Protein AF-0000000070434317 (afdb_homodimer)

Organism: Crassostrea virginica (NCBI:txid6565)

Radius of gyration: 22.87 Å; Cα contacts (8 Å, |Δi|>4): 361; chains: 2; bounding box: 57×88×46 Å

Sequence (278 aa):
MSDDASSTSALKKEAAVLKDTSLAVLSRELGALDKHSGLMLGMYLNVPNTTIVNIANAASDDGYSDVTDRTRIDTTQKILLTWKDSWKDMRPKIKEREKVKELARAVTEMGKSEMASVITEKHADNAELTADAFAGLTSMSDDASSTSALKKEAAVLKDTSLAVLSRELGALDKHSGLMLGMYLNVPNTTIVNIANAASDDGYSDVTDRTRIDTTQKILLTWKDSWKDMRPKIKEREKVKELARAVTEMGKSEMASVITEKHADNAELTADAFAGLTS

Nearest PDB structures (foldseek):
  7hbi-assembly1_B  TM=2.920E-01  e=9.119E+00  Anadara inaequivalvis
  7hbi-assembly1_B  TM=2.920E-01  e=9.119E+00  Anadara inaequivalvis

pLDDT: mean 89.43, std 16.2, range [32.78, 98.69]

Solvent-accessible surface area (backbone atoms only — not comparable to full-atom values): 15578 Å² total; per-residue (Å²): 136,82,82,76,76,75,76,68,77,69,77,79,72,78,46,40,47,71,32,72,66,15,40,47,39,51,13,51,56,45,12,59,69,43,82,52,37,28,59,50,44,32,38,59,62,59,42,54,45,71,56,53,50,51,52,42,49,73,73,25,91,76,26,52,72,78,59,54,58,68,56,32,18,54,51,19,32,50,44,51,50,50,55,59,55,61,48,73,81,43,82,75,73,75,56,56,69,57,53,52,49,47,52,32,48,25,38,32,58,60,51,36,51,70,59,20,49,47,53,53,51,31,44,76,67,63,28,58,48,47,89,62,64,61,65,90,63,83,132,134,82,82,73,76,74,76,67,76,71,76,79,70,79,46,39,48,70,31,71,67,16,41,46,40,50,14,50,57,44,11,60,70,42,84,53,38,28,61,50,45,31,36,59,62,58,44,54,45,70,56,53,50,51,53,42,50,72,74,25,90,78,26,52,70,78,60,54,58,66,55,33,19,52,49,18,32,50,45,52,50,50,55,59,55,62,48,73,80,42,82,75,74,73,55,56,70,56,52,52,50,47,51,33,48,25,37,32,58,60,50,36,50,70,60,21,47,46,54,52,52,31,44,76,66,63,29,58,48,46,89,63,65,63,65,89,62,82,130

Foldseek 3Di:
DPPPPPPPVPPQDAQQCLDLQNLLLVLLVQLQPDLCRLLLLLVLLVPDPVVLVVLQCVLDVVGSRDDDSVSSSVSSSVSSVVSVVVQVPDPPHDHNVVVLVSSLVSCVVSVQNVVSVLSVVCRVVSHGDDNCSCPPPDD/DPPPPPPPVPPQDAQQCLDLQNLLLVLLVQLQPDLCRLLLLLVLLVPDPVVLVVLQCVLDVVGSRDDDSVSSSVSSSVSSVVSVVVQVPDPPHDHNVVVLVSSLVSCVVSVQNVVSVLSVVCRVVSHGDDNCSCPPPDD

Structure (mmCIF, N/CA/C/O backbone):
data_AF-0000000070434317-model_v1
#
loop_
_entity.id
_entity.type
_entity.pdbx_description
1 polymer 'Uncharacterized protein LOC111108693 isoform X2'
#
loop_
_atom_site.group_PDB
_atom_site.id
_atom_site.type_symbol
_atom_site.label_atom_id
_atom_site.label_alt_id
_atom_site.label_comp_id
_atom_site.label_asym_id
_atom_site.label_entity_id
_atom_site.label_seq_id
_atom_site.pdbx_PDB_ins_code
_atom_site.Cartn_x
_atom_site.Cartn_y
_atom_site.Cartn_z
_atom_site.occupancy
_atom_site.B_iso_or_equiv
_atom_site.auth_seq_id
_atom_site.auth_comp_id
_atom_site.auth_asym_id
_atom_site.auth_atom_id
_atom_site.pdbx_PDB_model_num
ATOM 1 N N . MET A 1 1 ? 32.031 50.281 15.781 1 33.09 1 MET A N 1
ATOM 2 C CA . MET A 1 1 ? 31.484 49.125 16.516 1 33.09 1 MET A CA 1
ATOM 3 C C . MET A 1 1 ? 30.391 48.438 15.711 1 33.09 1 MET A C 1
ATOM 5 O O . MET A 1 1 ? 29.312 49 15.523 1 33.09 1 MET A O 1
ATOM 9 N N . SER A 1 2 ? 30.688 47.75 14.539 1 39.09 2 SER A N 1
ATOM 10 C CA . SER A 1 2 ? 29.906 47.125 13.469 1 39.09 2 SER A CA 1
ATOM 11 C C . SER A 1 2 ? 29 46.031 14.016 1 39.09 2 SER A C 1
ATOM 13 O O . SER A 1 2 ? 29.469 45.125 14.695 1 39.09 2 SER A O 1
ATOM 15 N N . ASP A 1 3 ? 27.672 46.219 14.375 1 34.84 3 ASP A N 1
ATOM 16 C CA . ASP A 1 3 ? 26.656 45.344 14.891 1 34.84 3 ASP A CA 1
ATOM 17 C C . ASP A 1 3 ? 26.625 44.031 14.109 1 34.84 3 ASP A C 1
ATOM 19 O O . ASP A 1 3 ? 26.312 44 12.914 1 34.84 3 ASP A O 1
ATOM 23 N N . ASP A 1 4 ? 27.469 43.062 14.312 1 34.88 4 ASP A N 1
ATOM 24 C CA . ASP A 1 4 ? 27.453 41.688 13.812 1 34.88 4 ASP A CA 1
ATOM 25 C C . ASP A 1 4 ? 26.109 41.031 14.062 1 34.88 4 ASP A C 1
ATOM 27 O O . ASP A 1 4 ? 25.734 40.781 15.211 1 34.88 4 ASP A O 1
ATOM 31 N N . ALA A 1 5 ? 25 41.406 13.383 1 41.94 5 ALA A N 1
ATOM 32 C CA . ALA A 1 5 ? 23.703 40.75 13.398 1 41.94 5 ALA A CA 1
ATOM 33 C C . ALA A 1 5 ? 23.844 39.219 13.391 1 41.94 5 ALA A C 1
ATOM 35 O O . ALA A 1 5 ? 24.297 38.656 12.398 1 41.94 5 ALA A O 1
ATOM 36 N N . SER A 1 6 ? 24.172 38.5 14.477 1 38.94 6 SER A N 1
ATOM 37 C CA . SER A 1 6 ? 24.172 37.062 14.688 1 38.94 6 SER A CA 1
ATOM 38 C C . SER A 1 6 ? 22.953 36.406 14.047 1 38.94 6 SER A C 1
ATOM 40 O O . SER A 1 6 ? 21.812 36.781 14.359 1 38.94 6 SER A O 1
ATOM 42 N N . SER A 1 7 ? 22.938 36.062 12.766 1 39.25 7 SER A N 1
ATOM 43 C CA . SER A 1 7 ? 22.016 35.188 12.055 1 39.25 7 SER A CA 1
ATOM 44 C C . SER A 1 7 ? 21.609 34 12.93 1 39.25 7 SER A C 1
ATOM 46 O O . SER A 1 7 ? 22.375 33.031 13.07 1 39.25 7 SER A O 1
ATOM 48 N N . THR A 1 8 ? 21.25 34.125 14.195 1 39.44 8 THR A N 1
ATOM 49 C CA . THR A 1 8 ? 20.656 33 14.914 1 39.44 8 THR A CA 1
ATOM 50 C C . THR A 1 8 ? 19.797 32.156 13.969 1 39.44 8 THR A C 1
ATOM 52 O O . THR A 1 8 ? 18.906 32.656 13.297 1 39.44 8 THR A O 1
ATOM 55 N N . SER A 1 9 ? 20.344 31.25 13.164 1 41.53 9 SER A N 1
ATOM 56 C CA . SER A 1 9 ? 19.641 30.219 12.43 1 41.53 9 SER A CA 1
ATOM 57 C C . SER A 1 9 ? 18.312 29.875 13.086 1 41.53 9 SER A C 1
ATOM 59 O O . SER A 1 9 ? 18.281 29.344 14.203 1 41.53 9 SER A O 1
ATOM 61 N N . ALA A 1 10 ? 17.312 30.609 13.289 1 42.44 10 ALA A N 1
ATOM 62 C CA . ALA A 1 10 ? 15.961 30.453 13.812 1 42.44 10 ALA A CA 1
ATOM 63 C C . ALA A 1 10 ? 15.461 29.031 13.617 1 42.44 10 ALA A C 1
ATOM 65 O O . ALA A 1 10 ? 15.414 28.531 12.492 1 42.44 10 ALA A O 1
ATOM 66 N N . LEU A 1 11 ? 15.844 27.984 14.367 1 48.44 11 LEU A N 1
ATOM 67 C CA . LEU A 1 11 ? 15.305 26.625 14.422 1 48.44 11 LEU A CA 1
ATOM 68 C C . LEU A 1 11 ? 13.867 26.594 13.898 1 48.44 11 LEU A C 1
ATOM 70 O O . LEU A 1 11 ? 13 27.312 14.406 1 48.44 11 LEU A O 1
ATOM 74 N N . LYS A 1 12 ? 13.719 26.578 12.602 1 59.44 12 LYS A N 1
ATOM 75 C CA . LYS A 1 12 ? 12.43 26.578 11.922 1 59.44 12 LYS A CA 1
ATOM 76 C C . LYS A 1 12 ? 11.438 25.656 12.641 1 59.44 12 LYS A C 1
ATOM 78 O O . LYS A 1 12 ? 11.727 24.5 12.891 1 59.44 12 LYS A O 1
ATOM 83 N N . LYS A 1 13 ? 10.43 26.188 13.445 1 84.69 13 LYS A N 1
ATOM 84 C CA . LYS A 1 13 ? 9.305 25.656 14.219 1 84.69 13 LYS A CA 1
ATOM 85 C C . LYS A 1 13 ? 8.5 24.656 13.406 1 84.69 13 LYS A C 1
ATOM 87 O O . LYS A 1 13 ? 8.336 24.812 12.195 1 84.69 13 LYS A O 1
ATOM 92 N N . GLU A 1 14 ? 8.328 23.453 13.984 1 93.69 14 GLU A N 1
ATOM 93 C CA . GLU A 1 14 ? 7.477 22.438 13.383 1 93.69 14 GLU A CA 1
ATOM 94 C C . GLU A 1 14 ? 6.121 23 12.977 1 93.69 14 GLU A C 1
ATOM 96 O O . GLU A 1 14 ? 5.523 23.781 13.727 1 93.69 14 GLU A O 1
ATOM 101 N N . ALA A 1 15 ? 5.68 22.719 11.805 1 96.81 15 ALA A N 1
ATOM 102 C CA . ALA A 1 15 ? 4.348 23.141 11.383 1 96.81 15 ALA A CA 1
ATOM 103 C C . ALA A 1 15 ? 3.273 22.578 12.312 1 96.81 15 ALA A C 1
ATOM 105 O O . ALA A 1 15 ? 3.324 21.406 12.695 1 96.81 15 ALA A O 1
ATOM 106 N 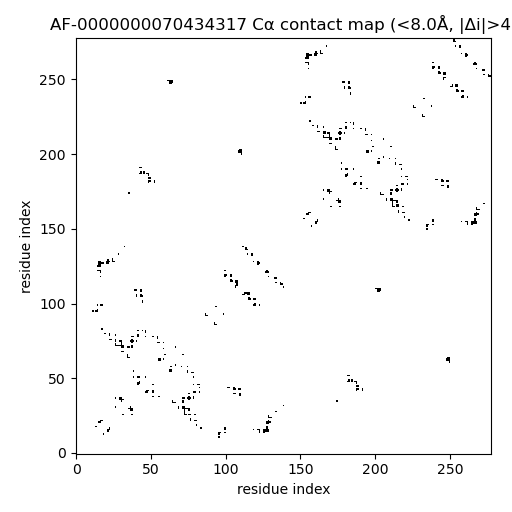N . ALA A 1 16 ? 2.314 23.359 12.609 1 98 16 ALA A N 1
ATOM 107 C CA . ALA A 1 16 ? 1.261 22.984 13.547 1 98 16 ALA A CA 1
ATOM 108 C C . ALA A 1 16 ? 0.52 21.734 13.062 1 98 16 ALA A C 1
ATOM 110 O O . ALA A 1 16 ? 0.198 20.844 13.859 1 98 16 ALA A O 1
ATOM 111 N N . VAL A 1 17 ? 0.318 21.625 11.797 1 98.56 17 VAL A N 1
ATOM 112 C CA . VAL A 1 17 ? -0.442 20.531 11.219 1 98.56 17 VAL A CA 1
ATOM 113 C C . VAL A 1 17 ? 0.395 19.25 11.25 1 98.56 17 VAL A C 1
ATOM 115 O O . VAL A 1 17 ? -0.126 18.156 11.031 1 98.56 17 VAL A O 1
ATOM 118 N N . LEU A 1 18 ? 1.696 19.359 11.562 1 98.38 18 LEU A N 1
ATOM 119 C CA . LEU A 1 18 ? 2.57 18.203 11.594 1 98.38 18 LEU A CA 1
ATOM 120 C C . LEU A 1 18 ? 2.873 17.781 13.031 1 98.38 18 LEU A C 1
ATOM 122 O O . LEU A 1 18 ? 3.578 16.797 13.258 1 98.38 18 LEU A O 1
ATOM 126 N N . LYS A 1 19 ? 2.324 18.484 13.969 1 97.94 19 LYS A N 1
ATOM 127 C CA . LYS A 1 19 ? 2.494 18.094 15.367 1 97.94 19 LYS A CA 1
ATOM 128 C C . LYS A 1 19 ? 1.799 16.75 15.648 1 97.94 19 LYS A C 1
ATOM 130 O O . LYS A 1 19 ? 0.844 16.391 14.953 1 97.94 19 LYS A O 1
ATOM 135 N N . ASP A 1 20 ? 2.248 16.125 16.703 1 97.75 20 ASP A N 1
ATOM 136 C CA . ASP A 1 20 ? 1.747 14.797 17.031 1 97.75 20 ASP A CA 1
ATOM 137 C C . ASP A 1 20 ? 0.234 14.812 17.234 1 97.75 20 ASP A C 1
ATOM 139 O O . ASP A 1 20 ? -0.461 13.875 16.844 1 97.75 20 ASP A O 1
ATOM 143 N N . THR A 1 21 ? -0.304 15.852 17.797 1 98.12 21 THR A N 1
ATOM 144 C CA . THR A 1 21 ? -1.736 15.953 18.047 1 98.12 21 THR A CA 1
ATOM 145 C C . THR A 1 21 ? -2.514 16.062 16.734 1 98.12 21 THR A C 1
ATOM 147 O O . THR A 1 21 ? -3.576 15.453 16.594 1 98.12 21 THR A O 1
ATOM 150 N N . SER A 1 22 ? -1.997 16.828 15.805 1 98.69 22 SER A N 1
ATOM 151 C CA . SER A 1 22 ? -2.627 16.938 14.5 1 98.69 22 SER A CA 1
ATOM 152 C C . SER A 1 22 ? -2.574 15.617 13.742 1 98.69 22 SER A C 1
ATOM 154 O O . SER A 1 22 ? -3.564 15.195 13.141 1 98.69 22 SER A O 1
ATOM 156 N N . LEU A 1 23 ? -1.454 14.961 13.852 1 98.62 23 LEU A N 1
ATOM 157 C CA . LEU A 1 23 ? -1.297 13.688 13.156 1 98.62 23 LEU A CA 1
ATOM 158 C C . LEU A 1 23 ? -2.201 12.625 13.766 1 98.62 23 LEU A C 1
ATOM 160 O O . LEU A 1 23 ? -2.676 11.727 13.062 1 98.62 23 LEU A O 1
ATOM 164 N N . ALA A 1 24 ? -2.488 12.742 15.062 1 98.38 24 ALA A N 1
ATOM 165 C CA . ALA A 1 24 ? -3.439 11.836 15.703 1 98.38 24 ALA A CA 1
ATOM 166 C C . ALA A 1 24 ? -4.844 12.031 15.141 1 98.38 24 ALA A C 1
ATOM 168 O O . ALA A 1 24 ? -5.566 11.062 14.898 1 98.38 24 ALA A O 1
ATOM 169 N N . VAL A 1 25 ? -5.223 13.242 14.914 1 98.25 25 VAL A N 1
ATOM 170 C CA . VAL A 1 25 ? -6.531 13.547 14.344 1 98.25 25 VAL A CA 1
ATOM 171 C C . VAL A 1 25 ? -6.621 12.969 12.93 1 98.25 25 VAL A C 1
ATOM 173 O O . VAL A 1 25 ? -7.609 12.32 12.578 1 98.25 25 VAL A O 1
ATOM 176 N N . LEU A 1 26 ? -5.598 13.211 12.18 1 98.25 26 LEU A N 1
ATOM 177 C CA . LEU A 1 26 ? -5.551 12.703 10.812 1 98.25 26 LEU A CA 1
ATOM 178 C C . LEU A 1 26 ? -5.621 11.18 10.797 1 98.25 26 LEU A C 1
ATOM 180 O O . LEU A 1 26 ? -6.332 10.594 9.977 1 98.25 26 LEU A O 1
ATOM 184 N N . SER A 1 27 ? -4.895 10.539 11.703 1 98.12 27 SER A N 1
ATOM 185 C CA . SER A 1 27 ? -4.867 9.078 11.781 1 98.12 27 SER A CA 1
ATOM 186 C C . SER A 1 27 ? -6.246 8.516 12.102 1 98.12 27 SER A C 1
ATOM 188 O O . SER A 1 27 ? -6.629 7.461 11.594 1 98.12 27 SER A O 1
ATOM 190 N N . ARG A 1 28 ? -6.973 9.172 12.945 1 97.38 28 ARG A N 1
ATOM 191 C CA . ARG A 1 28 ? -8.32 8.734 13.289 1 97.38 28 ARG A CA 1
ATOM 192 C C . ARG A 1 28 ? -9.234 8.781 12.07 1 97.38 28 ARG A C 1
ATOM 194 O O . ARG A 1 28 ? -10.016 7.855 11.836 1 97.38 28 ARG A O 1
ATOM 201 N N . GLU A 1 29 ? -9.109 9.836 11.344 1 96.31 29 GLU A N 1
ATOM 202 C CA . GLU A 1 29 ? -9.969 10.008 10.172 1 96.31 29 GLU A CA 1
ATOM 203 C C . GLU A 1 29 ? -9.617 9.008 9.078 1 96.31 29 GLU A C 1
ATOM 205 O O . GLU A 1 29 ? -10.484 8.281 8.594 1 96.31 29 GLU A O 1
ATOM 210 N N . LEU A 1 30 ? -8.367 8.938 8.734 1 95.62 30 LEU A N 1
ATOM 211 C CA . LEU A 1 30 ? -7.926 8.109 7.621 1 95.62 30 LEU A CA 1
ATOM 212 C C . LEU A 1 30 ? -7.941 6.637 8 1 95.62 30 LEU A C 1
ATOM 214 O O . LEU A 1 30 ? -8.305 5.785 7.188 1 95.62 30 LEU A O 1
ATOM 218 N N . GLY A 1 31 ? -7.492 6.344 9.211 1 94.06 31 GLY A N 1
ATOM 219 C CA . GLY A 1 31 ? -7.43 4.961 9.656 1 94.06 31 GLY A CA 1
ATOM 220 C C . GLY A 1 31 ? -8.789 4.297 9.727 1 94.06 31 GLY A C 1
ATOM 221 O O . GLY A 1 31 ? -8.891 3.066 9.711 1 94.06 31 GLY A O 1
ATOM 222 N N . ALA A 1 32 ? -9.844 5.129 9.805 1 90.94 32 ALA A N 1
ATOM 223 C CA . ALA A 1 32 ? -11.195 4.602 9.953 1 90.94 32 ALA A CA 1
ATOM 224 C C . ALA A 1 32 ? -11.883 4.453 8.602 1 90.94 32 ALA A C 1
ATOM 226 O O . ALA A 1 32 ? -12.953 3.852 8.508 1 90.94 32 ALA A O 1
ATOM 227 N N . LEU A 1 33 ? -11.352 4.938 7.562 1 87.19 33 LEU A N 1
ATOM 228 C CA . LEU A 1 33 ? -12 4.961 6.258 1 87.19 33 LEU A CA 1
ATOM 229 C C . LEU A 1 33 ? -12.109 3.553 5.676 1 87.19 33 LEU A C 1
ATOM 231 O O . LEU A 1 33 ? -13.195 3.115 5.293 1 87.19 33 LEU A O 1
ATOM 235 N N . ASP A 1 34 ? -10.953 2.91 5.449 1 84.56 34 ASP A N 1
ATOM 236 C CA . ASP A 1 34 ? -10.898 1.572 4.863 1 84.56 34 ASP A CA 1
ATOM 237 C C . ASP A 1 34 ? -9.82 0.723 5.531 1 84.56 34 ASP A C 1
ATOM 239 O O . ASP A 1 34 ? -8.977 1.244 6.266 1 84.56 34 ASP A O 1
ATOM 243 N N . LYS A 1 35 ? -9.883 -0.477 5.312 1 86.81 35 LYS A N 1
ATOM 244 C CA . LYS A 1 35 ? -9.008 -1.452 5.957 1 86.81 35 LYS A CA 1
ATOM 245 C C . LYS A 1 35 ? -7.543 -1.144 5.68 1 86.81 35 LYS A C 1
ATOM 247 O O . LYS A 1 35 ? -6.676 -1.417 6.512 1 86.81 35 LYS A O 1
ATOM 252 N N . HIS A 1 36 ? -7.254 -0.536 4.562 1 90.06 36 HIS A N 1
ATOM 253 C CA . HIS A 1 36 ? -5.848 -0.406 4.199 1 90.06 36 HIS A CA 1
ATOM 254 C C . HIS A 1 36 ? -5.457 1.058 4.031 1 90.06 36 HIS A C 1
ATOM 256 O O . HIS A 1 36 ? -4.371 1.36 3.529 1 90.06 36 HIS A O 1
ATOM 262 N N . SER A 1 37 ? -6.27 1.909 4.516 1 92.25 37 SER A N 1
ATOM 263 C CA . SER A 1 37 ? -6.047 3.328 4.254 1 92.25 37 SER A CA 1
ATOM 264 C C . SER A 1 37 ? -4.715 3.793 4.84 1 92.25 37 SER A C 1
ATOM 266 O O . SER A 1 37 ? -3.977 4.543 4.195 1 92.25 37 SER A O 1
ATOM 268 N N . GLY A 1 38 ? -4.426 3.359 6.062 1 95.38 38 GLY A N 1
ATOM 269 C CA . GLY A 1 38 ? -3.172 3.746 6.688 1 95.38 38 GLY A CA 1
ATOM 270 C C . GLY A 1 38 ? -1.953 3.248 5.934 1 95.38 38 GLY A C 1
ATOM 271 O O . GLY A 1 38 ? -0.975 3.98 5.773 1 95.38 38 GLY A O 1
ATOM 272 N N . LEU A 1 39 ? -2.008 2.066 5.496 1 95.31 39 LEU A N 1
ATOM 273 C CA . LEU A 1 39 ? -0.9 1.496 4.738 1 95.31 39 LEU A CA 1
ATOM 274 C C . LEU A 1 39 ? -0.73 2.209 3.402 1 95.31 39 LEU A C 1
ATOM 276 O O . LEU A 1 39 ? 0.394 2.49 2.982 1 95.31 39 LEU A O 1
ATOM 280 N N . MET A 1 40 ? -1.853 2.525 2.762 1 94.56 40 MET A N 1
ATOM 281 C CA . MET A 1 40 ? -1.825 3.27 1.507 1 94.56 40 MET A CA 1
ATOM 282 C C . MET A 1 40 ? -1.203 4.648 1.704 1 94.56 40 MET A C 1
ATOM 284 O O . MET A 1 40 ? -0.414 5.102 0.874 1 94.56 40 MET A O 1
ATOM 288 N N . LEU A 1 41 ? -1.551 5.199 2.773 1 97 41 LEU A N 1
ATOM 289 C CA . LEU A 1 41 ? -0.954 6.492 3.092 1 97 41 LEU A CA 1
ATOM 290 C C . LEU A 1 41 ? 0.565 6.383 3.172 1 97 41 LEU A C 1
ATOM 292 O O . LEU A 1 41 ? 1.28 7.23 2.629 1 97 41 LEU A O 1
ATOM 296 N N . GLY A 1 42 ? 1.085 5.41 3.873 1 98 42 GLY A N 1
ATOM 297 C CA . GLY A 1 42 ? 2.52 5.188 3.938 1 98 42 GLY A CA 1
ATOM 298 C C . GLY A 1 42 ? 3.162 5.043 2.57 1 98 42 GLY A C 1
ATOM 299 O O . GLY A 1 42 ? 4.242 5.586 2.326 1 98 42 GLY A O 1
ATOM 300 N N . MET A 1 43 ? 2.49 4.352 1.736 1 97.06 43 MET A N 1
ATOM 301 C CA . MET A 1 43 ? 2.99 4.148 0.379 1 97.06 43 MET A CA 1
ATOM 302 C C . MET A 1 43 ? 3.084 5.473 -0.37 1 97.06 43 MET A C 1
ATOM 304 O O . MET A 1 43 ? 4.113 5.777 -0.973 1 97.06 43 MET A O 1
ATOM 308 N N . TYR A 1 44 ? 2.047 6.273 -0.331 1 95.88 44 TYR A N 1
ATOM 309 C CA . TYR A 1 44 ? 2.021 7.543 -1.051 1 95.88 44 TYR A CA 1
ATOM 310 C C . TYR A 1 44 ? 3.029 8.523 -0.463 1 95.88 44 TYR A C 1
ATOM 312 O O . TYR A 1 44 ? 3.531 9.398 -1.166 1 95.88 44 TYR A O 1
ATOM 320 N N . LEU A 1 45 ? 3.352 8.328 0.79 1 98 45 LEU A N 1
ATOM 321 C CA . LEU A 1 45 ? 4.363 9.148 1.442 1 98 45 LEU A CA 1
ATOM 322 C C . LEU A 1 45 ? 5.762 8.594 1.195 1 98 45 LEU A C 1
ATOM 324 O O . LEU A 1 45 ? 6.746 9.117 1.721 1 98 45 LEU A O 1
ATOM 328 N N . ASN A 1 46 ? 5.809 7.527 0.552 1 96.81 46 ASN A N 1
ATOM 329 C CA . ASN A 1 46 ? 7.035 6.844 0.16 1 96.81 46 ASN A CA 1
ATOM 330 C C . ASN A 1 46 ? 7.809 6.336 1.375 1 96.81 46 ASN A C 1
ATOM 332 O O . ASN A 1 46 ? 9.039 6.379 1.396 1 96.81 46 ASN A O 1
ATOM 336 N N . VAL A 1 47 ? 7.059 6.02 2.383 1 97.88 47 VAL A N 1
ATOM 337 C CA . VAL A 1 47 ? 7.668 5.211 3.436 1 97.88 47 VAL A CA 1
ATOM 338 C C . VAL A 1 47 ? 8.109 3.863 2.865 1 97.88 47 VAL A C 1
ATOM 340 O O . VAL A 1 47 ? 7.359 3.225 2.119 1 97.88 47 VAL A O 1
ATOM 343 N N . PRO A 1 48 ? 9.258 3.443 3.193 1 97 48 PRO A N 1
ATOM 344 C CA . PRO A 1 48 ? 9.703 2.174 2.615 1 97 48 PRO A CA 1
ATOM 345 C C . PRO A 1 48 ? 8.734 1.028 2.889 1 97 48 PRO A C 1
ATOM 347 O O . PRO A 1 48 ? 8.227 0.897 4.004 1 97 48 PRO A O 1
ATOM 350 N N . ASN A 1 49 ? 8.492 0.167 1.894 1 96.88 49 ASN A N 1
ATOM 351 C CA . ASN A 1 49 ? 7.578 -0.959 2.016 1 96.88 49 ASN A CA 1
ATOM 352 C C . ASN A 1 49 ? 7.93 -1.844 3.209 1 96.88 49 ASN A C 1
ATOM 354 O O . ASN A 1 49 ? 7.047 -2.268 3.957 1 96.88 49 ASN A O 1
ATOM 358 N N . THR A 1 50 ? 9.18 -2.145 3.311 1 96.5 50 THR A N 1
ATOM 359 C CA . THR A 1 50 ? 9.625 -2.994 4.41 1 96.5 50 THR A CA 1
ATOM 360 C C . THR A 1 50 ? 9.203 -2.404 5.754 1 96.5 50 THR A C 1
ATOM 362 O O . THR A 1 50 ? 8.797 -3.135 6.66 1 96.5 50 THR A O 1
ATOM 365 N N . THR A 1 51 ? 9.312 -1.081 5.879 1 97.75 51 THR A N 1
ATOM 366 C CA . THR A 1 51 ? 8.906 -0.403 7.105 1 97.75 51 THR A CA 1
ATOM 367 C C . THR A 1 51 ? 7.402 -0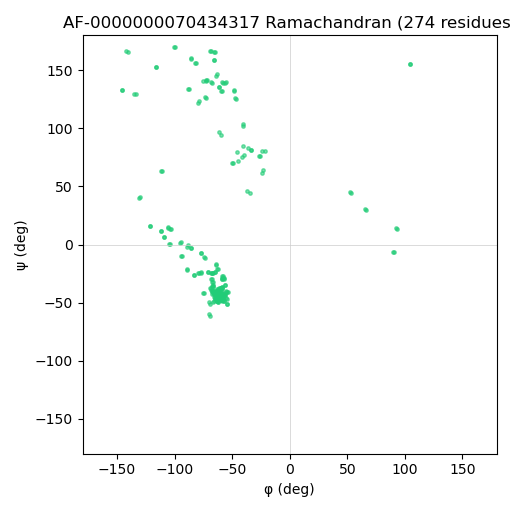.51 7.316 1 97.75 51 THR A C 1
ATOM 369 O O . THR A 1 51 ? 6.945 -0.849 8.414 1 97.75 51 THR A O 1
ATOM 372 N N . ILE A 1 52 ? 6.652 -0.209 6.297 1 97.69 52 ILE A N 1
ATOM 373 C CA . ILE A 1 52 ? 5.195 -0.279 6.375 1 97.69 52 ILE A CA 1
ATOM 374 C C . ILE A 1 52 ? 4.77 -1.688 6.781 1 97.69 52 ILE A C 1
ATOM 376 O O . ILE A 1 52 ? 3.975 -1.859 7.707 1 97.69 52 ILE A O 1
ATOM 380 N N . VAL A 1 53 ? 5.273 -2.697 6.156 1 94.88 53 VAL A N 1
ATOM 381 C CA . VAL A 1 53 ? 4.914 -4.09 6.391 1 94.88 53 VAL A CA 1
ATOM 382 C C . VAL A 1 53 ? 5.293 -4.492 7.816 1 94.88 53 VAL A C 1
ATOM 384 O O . VAL A 1 53 ? 4.531 -5.176 8.5 1 94.88 53 VAL A O 1
ATOM 387 N N . ASN A 1 54 ? 6.453 -4.078 8.25 1 95.88 54 ASN A N 1
ATOM 388 C CA . ASN A 1 54 ? 6.863 -4.371 9.617 1 95.88 54 ASN A CA 1
ATOM 389 C C . ASN A 1 54 ? 5.898 -3.766 10.633 1 95.88 54 ASN A C 1
ATOM 391 O O . ASN A 1 54 ? 5.566 -4.398 11.633 1 95.88 54 ASN A O 1
ATOM 395 N N . ILE A 1 55 ? 5.484 -2.572 10.375 1 96.88 55 ILE A N 1
ATOM 396 C CA . ILE A 1 55 ? 4.52 -1.922 11.258 1 96.88 55 ILE A CA 1
ATOM 397 C C . ILE A 1 55 ? 3.205 -2.697 11.25 1 96.88 55 ILE A C 1
ATOM 399 O O . ILE A 1 55 ? 2.625 -2.959 12.312 1 96.88 55 ILE A O 1
ATOM 403 N N . ALA A 1 56 ? 2.68 -3.062 10.125 1 94.38 56 ALA A N 1
ATOM 404 C CA . ALA A 1 56 ? 1.441 -3.824 9.992 1 94.38 56 ALA A CA 1
ATOM 405 C C . ALA A 1 56 ? 1.548 -5.176 10.688 1 94.38 56 ALA A C 1
ATOM 407 O O . ALA A 1 56 ? 0.638 -5.578 11.422 1 94.38 56 ALA A O 1
ATOM 408 N N . ASN A 1 57 ? 2.635 -5.852 10.492 1 91.94 57 ASN A N 1
ATOM 409 C CA . ASN A 1 57 ? 2.838 -7.172 11.078 1 91.94 57 ASN A CA 1
ATOM 410 C C . ASN A 1 57 ? 2.955 -7.102 12.594 1 91.94 57 ASN A C 1
ATOM 412 O O . ASN A 1 57 ? 2.553 -8.031 13.297 1 91.94 57 ASN A O 1
ATOM 416 N N . ALA A 1 58 ? 3.496 -6.035 13.055 1 94.19 58 ALA A N 1
ATOM 417 C CA . ALA A 1 58 ? 3.611 -5.848 14.492 1 94.19 58 ALA A CA 1
ATOM 418 C C . ALA A 1 58 ? 2.248 -5.582 15.125 1 94.19 58 ALA A C 1
ATOM 420 O O . ALA A 1 58 ? 2.053 -5.812 16.328 1 94.19 58 ALA A O 1
ATOM 421 N N . ALA A 1 59 ? 1.355 -5.094 14.328 1 92.38 59 ALA A N 1
ATOM 422 C CA . ALA A 1 59 ? 0.035 -4.727 14.836 1 92.38 59 ALA A CA 1
ATOM 423 C C . ALA A 1 59 ? -0.886 -5.941 14.906 1 92.38 59 ALA A C 1
ATOM 425 O O . ALA A 1 59 ? -1.885 -5.93 15.625 1 92.38 59 ALA A O 1
ATOM 426 N N . SER A 1 60 ? -0.627 -6.898 14.086 1 86.25 60 SER A N 1
ATOM 427 C CA . SER A 1 60 ? -1.457 -8.094 14.055 1 86.25 60 SER A CA 1
ATOM 428 C C . SER A 1 60 ? -0.629 -9.336 13.727 1 86.25 60 SER A C 1
ATOM 430 O O . SER A 1 60 ? 0.071 -9.367 12.711 1 86.25 60 SER A O 1
ATOM 432 N N . ASP A 1 61 ? -0.839 -10.32 14.477 1 76.31 61 ASP A N 1
ATOM 433 C CA . ASP A 1 61 ? -0.12 -11.57 14.258 1 76.31 61 ASP A CA 1
ATOM 434 C C . ASP A 1 61 ? -0.746 -12.375 13.117 1 76.31 61 ASP A C 1
ATOM 436 O O . ASP A 1 61 ? -0.079 -13.203 12.5 1 76.31 61 ASP A O 1
ATOM 440 N N . ASP A 1 62 ? -1.979 -12.148 12.867 1 75.44 62 ASP A N 1
ATOM 441 C CA . ASP A 1 62 ? -2.709 -12.977 11.914 1 75.44 62 ASP A CA 1
ATOM 442 C C . ASP A 1 62 ? -2.895 -12.258 10.578 1 75.44 62 ASP A C 1
ATOM 444 O O . ASP A 1 62 ? -3.699 -12.68 9.75 1 75.44 62 ASP A O 1
ATOM 448 N N . GLY A 1 63 ? -2.191 -11.219 10.422 1 76.44 63 GLY A N 1
ATOM 449 C CA . GLY A 1 63 ? -2.357 -10.445 9.203 1 76.44 63 GLY A CA 1
ATOM 450 C C . GLY A 1 63 ? -3.148 -9.164 9.414 1 76.44 63 GLY A C 1
ATOM 451 O O . GLY A 1 63 ? -3.998 -9.094 10.305 1 76.44 63 GLY A O 1
ATOM 452 N N . TYR A 1 64 ? -2.979 -8.195 8.602 1 85.31 64 TYR A N 1
ATOM 453 C CA . TYR A 1 64 ? -3.523 -6.852 8.773 1 85.31 64 TYR A CA 1
ATOM 454 C C . TYR A 1 64 ? -4.906 -6.738 8.148 1 85.31 64 TYR A C 1
ATOM 456 O O . TYR A 1 64 ? -5.613 -5.75 8.359 1 85.31 64 TYR A O 1
ATOM 464 N N . SER A 1 65 ? -5.477 -7.742 7.508 1 78 65 SER A N 1
ATOM 465 C CA . SER A 1 65 ? -6.691 -7.656 6.703 1 78 65 SER A CA 1
ATOM 466 C C . SER A 1 65 ? -7.934 -7.586 7.586 1 78 65 SER A C 1
ATOM 468 O O . SER A 1 65 ? -8.969 -7.055 7.172 1 78 65 SER A O 1
ATOM 470 N N . ASP A 1 66 ? -7.871 -8.07 8.82 1 81.31 66 ASP A N 1
ATOM 471 C CA . ASP A 1 66 ? -9.086 -8.125 9.625 1 81.31 66 ASP A CA 1
ATOM 472 C C . ASP A 1 66 ? -8.852 -7.52 11.008 1 81.31 66 ASP A C 1
ATOM 474 O O . ASP A 1 66 ? -9.367 -8.023 12.008 1 81.31 66 ASP A O 1
ATOM 478 N N . VAL A 1 67 ? -8.141 -6.508 10.977 1 88.88 67 VAL A N 1
ATOM 479 C CA . VAL A 1 67 ? -7.863 -5.871 12.266 1 88.88 67 VAL A CA 1
ATOM 480 C C . VAL A 1 67 ? -8.992 -4.906 12.617 1 88.88 67 VAL A C 1
ATOM 482 O O . VAL A 1 67 ? -9.781 -4.52 11.75 1 88.88 67 VAL A O 1
ATOM 485 N N . THR A 1 68 ? -9.109 -4.566 13.922 1 92.69 68 THR A N 1
ATOM 486 C CA . THR A 1 68 ? -10.133 -3.654 14.414 1 92.69 68 THR A CA 1
ATOM 487 C C . THR A 1 68 ? -9.875 -2.234 13.922 1 92.69 68 THR A C 1
ATOM 489 O O . THR A 1 68 ? -8.766 -1.91 13.5 1 92.69 68 THR A O 1
ATOM 492 N N . ASP A 1 69 ? -10.836 -1.373 14.055 1 93.31 69 ASP A N 1
ATOM 493 C CA . ASP A 1 69 ? -10.703 0.043 13.727 1 93.31 69 ASP A CA 1
ATOM 494 C C . ASP A 1 69 ? -9.602 0.693 14.562 1 93.31 69 ASP A C 1
ATOM 496 O O . ASP A 1 69 ? -8.797 1.47 14.047 1 93.31 69 ASP A O 1
ATOM 500 N N . ARG A 1 70 ? -9.625 0.382 15.867 1 95.75 70 ARG A N 1
ATOM 501 C CA . ARG A 1 70 ? -8.625 0.954 16.766 1 95.75 70 ARG A CA 1
ATOM 502 C C . ARG A 1 70 ? -7.215 0.597 16.312 1 95.75 70 ARG A C 1
ATOM 504 O O . ARG A 1 70 ? -6.328 1.455 16.281 1 95.75 70 ARG A O 1
ATOM 511 N N . THR A 1 71 ? -7.008 -0.625 15.945 1 96.19 71 THR A N 1
ATOM 512 C CA . THR A 1 71 ? -5.703 -1.07 15.477 1 96.19 71 THR A CA 1
ATOM 513 C C . THR A 1 71 ? -5.32 -0.354 14.18 1 96.19 71 THR A C 1
ATOM 515 O O . THR A 1 71 ? -4.164 0.036 14 1 96.19 71 THR A O 1
ATOM 518 N N . ARG A 1 72 ? -6.281 -0.189 13.32 1 96.25 72 ARG A N 1
ATOM 519 C CA . ARG A 1 72 ? -6.027 0.511 12.062 1 96.25 72 ARG A CA 1
ATOM 520 C C . ARG A 1 72 ? -5.602 1.954 12.32 1 96.25 72 ARG A C 1
ATOM 522 O O . ARG A 1 72 ? -4.668 2.453 11.688 1 96.25 72 ARG A O 1
ATOM 529 N N . ILE A 1 73 ? -6.266 2.6 13.234 1 97.44 73 ILE A N 1
ATOM 530 C CA . ILE A 1 73 ? -5.98 3.988 13.578 1 97.44 73 ILE A CA 1
ATOM 531 C C . ILE A 1 73 ? -4.582 4.098 14.18 1 97.44 73 ILE A C 1
ATOM 533 O O . ILE A 1 73 ? -3.789 4.949 13.781 1 97.44 73 ILE A O 1
ATOM 537 N N . ASP A 1 74 ? -4.246 3.213 15.094 1 97.69 74 ASP A N 1
ATOM 538 C CA . ASP A 1 74 ? -2.932 3.209 15.727 1 97.69 74 ASP A CA 1
ATOM 539 C C . ASP A 1 74 ? -1.83 2.955 14.695 1 97.69 74 ASP A C 1
ATOM 541 O O . ASP A 1 74 ? -0.773 3.588 14.742 1 97.69 74 ASP A O 1
ATOM 545 N N . THR A 1 75 ? -2.053 2.018 13.875 1 97.62 75 THR A N 1
ATOM 546 C CA . THR A 1 75 ? -1.094 1.712 12.82 1 97.62 75 THR A CA 1
ATOM 547 C C . THR A 1 75 ? -0.878 2.922 11.914 1 97.62 75 THR A C 1
ATOM 549 O O . THR A 1 75 ? 0.259 3.252 11.57 1 97.62 75 THR A O 1
ATOM 552 N N . THR A 1 76 ? -1.969 3.535 11.516 1 98.19 76 THR A N 1
ATOM 553 C CA . THR A 1 76 ? -1.894 4.734 10.688 1 98.19 76 THR A CA 1
ATOM 554 C C . THR A 1 76 ? -1.05 5.809 11.367 1 98.19 76 THR A C 1
ATOM 556 O O . THR A 1 76 ? -0.201 6.434 10.727 1 98.19 76 THR A O 1
ATOM 559 N N . GLN A 1 77 ? -1.271 5.98 12.648 1 98.56 77 GLN A N 1
ATOM 560 C CA . GLN A 1 77 ? -0.512 6.977 13.398 1 98.56 77 GLN A CA 1
ATOM 561 C C . GLN A 1 77 ? 0.974 6.629 13.422 1 98.56 77 GLN A C 1
ATOM 563 O O . GLN A 1 77 ? 1.825 7.504 13.266 1 98.56 77 GLN A O 1
ATOM 568 N N . LYS A 1 78 ? 1.252 5.43 13.648 1 98.38 78 LYS A N 1
ATOM 569 C CA . LYS A 1 78 ? 2.645 4.992 13.656 1 98.38 78 LYS A CA 1
ATOM 570 C C . LYS A 1 78 ? 3.32 5.266 12.32 1 98.38 78 LYS A C 1
ATOM 572 O O . LYS A 1 78 ? 4.473 5.703 12.273 1 98.38 78 LYS A O 1
ATOM 577 N N . ILE A 1 79 ? 2.65 5 11.258 1 98.56 79 ILE A N 1
ATOM 578 C CA . ILE A 1 79 ? 3.186 5.238 9.922 1 98.56 79 ILE A CA 1
ATOM 579 C C . ILE A 1 79 ? 3.453 6.727 9.727 1 98.56 79 ILE A C 1
ATOM 581 O O . ILE A 1 79 ? 4.516 7.117 9.242 1 98.56 79 ILE A O 1
ATOM 585 N N . LEU A 1 80 ? 2.518 7.57 10.148 1 98.69 80 LEU A N 1
ATOM 586 C CA . LEU A 1 80 ? 2.668 9.016 10.016 1 98.69 80 LEU A CA 1
ATOM 587 C C . LEU A 1 80 ? 3.855 9.516 10.836 1 98.69 80 LEU A C 1
ATOM 589 O O . LEU A 1 80 ? 4.641 10.336 10.359 1 98.69 80 LEU A O 1
ATOM 593 N N . LEU A 1 81 ? 3.99 9.008 12 1 98.5 81 LEU A N 1
ATOM 594 C CA . LEU A 1 81 ? 5.098 9.422 12.852 1 98.5 81 LEU A CA 1
ATOM 595 C C . LEU A 1 81 ? 6.43 8.945 12.289 1 98.5 81 LEU A C 1
ATOM 597 O O . LEU A 1 81 ? 7.43 9.664 12.352 1 98.5 81 LEU A O 1
ATOM 601 N N . THR A 1 82 ? 6.469 7.773 11.773 1 98.31 82 THR A N 1
ATOM 602 C CA . THR A 1 82 ? 7.668 7.254 11.125 1 98.31 82 THR A CA 1
ATOM 603 C C . THR A 1 82 ? 8.07 8.133 9.945 1 98.31 82 THR A C 1
ATOM 605 O O . THR A 1 82 ? 9.25 8.453 9.773 1 98.31 82 THR A O 1
ATOM 608 N N . TRP A 1 83 ? 7.117 8.43 9.141 1 98.56 83 TRP A N 1
ATOM 609 C CA . TRP A 1 83 ? 7.348 9.336 8.023 1 98.56 83 TRP A CA 1
ATOM 610 C C . TRP A 1 83 ? 7.934 10.656 8.516 1 98.56 83 TRP A C 1
ATOM 612 O O . TRP A 1 83 ? 8.969 11.109 8.008 1 98.56 83 TRP A O 1
ATOM 622 N N . LYS A 1 84 ? 7.277 11.258 9.508 1 97.81 84 LYS A N 1
ATOM 623 C CA . LYS A 1 84 ? 7.742 12.531 10.062 1 97.81 84 LYS A CA 1
ATOM 624 C C . LYS A 1 84 ? 9.164 12.406 10.594 1 97.81 84 LYS A C 1
ATOM 626 O O . LYS A 1 84 ? 10.008 13.266 10.336 1 97.81 84 LYS A O 1
ATOM 631 N N . ASP A 1 85 ? 9.43 11.383 11.305 1 96.69 85 ASP A N 1
ATOM 632 C CA . ASP A 1 85 ? 10.719 11.164 11.953 1 96.69 85 ASP A CA 1
ATOM 633 C C . ASP A 1 85 ? 11.82 10.906 10.922 1 96.69 85 ASP A C 1
ATOM 635 O O . ASP A 1 85 ? 13 11.102 11.203 1 96.69 85 ASP A O 1
ATOM 639 N N . SER A 1 86 ? 11.414 10.422 9.75 1 95.75 86 SER A N 1
ATOM 640 C CA . SER A 1 86 ? 12.391 10.141 8.703 1 95.75 86 SER A CA 1
ATOM 641 C C . SER A 1 86 ? 13.086 11.406 8.234 1 95.75 86 SER A C 1
ATOM 643 O O . SER A 1 86 ? 14.18 11.352 7.66 1 95.75 86 SER A O 1
ATOM 645 N N . TRP A 1 87 ? 12.539 12.5 8.523 1 94.75 87 TRP A N 1
ATOM 646 C CA . TRP A 1 87 ? 13.078 13.781 8.078 1 94.75 87 TRP A CA 1
ATOM 647 C C . TRP A 1 87 ? 14.078 14.336 9.086 1 94.75 87 TRP A C 1
ATOM 649 O O . TRP A 1 87 ? 14.852 15.242 8.773 1 94.75 87 TRP A O 1
ATOM 659 N N . LYS A 1 88 ? 14.008 13.906 10.297 1 90.94 88 LYS A N 1
ATOM 660 C CA . LYS A 1 88 ? 14.766 14.5 11.398 1 90.94 88 LYS A CA 1
ATOM 661 C C . LYS A 1 88 ? 16.266 14.5 11.109 1 90.94 88 LYS A C 1
ATOM 663 O O . LYS A 1 88 ? 16.953 15.477 11.383 1 90.94 88 LYS A O 1
ATOM 668 N N . ASP A 1 89 ? 16.797 13.43 10.391 1 87.25 89 ASP A N 1
ATOM 669 C CA . ASP A 1 89 ? 18.25 13.289 10.211 1 87.25 89 ASP A CA 1
ATOM 670 C C . ASP A 1 89 ? 18.656 13.562 8.766 1 87.25 89 ASP A C 1
ATOM 672 O O . ASP A 1 89 ? 19.812 13.352 8.391 1 87.25 89 ASP A O 1
ATOM 676 N N . MET A 1 90 ? 17.656 14 8.016 1 88.75 90 MET A N 1
ATOM 677 C CA . MET A 1 90 ? 17.969 14.273 6.613 1 88.75 90 MET A CA 1
ATOM 678 C C . MET A 1 90 ? 18.797 15.539 6.473 1 88.75 90 MET A C 1
ATOM 680 O O . MET A 1 90 ? 18.625 16.5 7.234 1 88.75 90 MET A O 1
ATOM 684 N N . ARG A 1 91 ? 19.781 15.492 5.512 1 88.12 91 ARG A N 1
ATOM 685 C CA . ARG A 1 91 ? 20.609 16.625 5.141 1 88.12 91 ARG A CA 1
ATOM 686 C C . ARG A 1 91 ? 20.703 16.766 3.625 1 88.12 91 ARG A C 1
ATOM 688 O O . ARG A 1 91 ? 21.016 15.797 2.926 1 88.12 91 ARG A O 1
ATOM 695 N N . PRO A 1 92 ? 20.422 18.031 3.289 1 89.5 92 PRO A N 1
ATOM 696 C CA . PRO A 1 92 ? 20 19.219 4.039 1 89.5 92 PRO A CA 1
ATOM 697 C C . PRO A 1 92 ? 18.609 19.047 4.652 1 89.5 92 PRO A C 1
ATOM 699 O O . PRO A 1 92 ? 17.844 18.172 4.246 1 89.5 92 PRO A O 1
ATOM 702 N N . LYS A 1 93 ? 18.234 19.891 5.574 1 89.75 93 LYS A N 1
ATOM 703 C CA . LYS A 1 93 ? 16.922 19.859 6.199 1 89.75 93 LYS A CA 1
ATOM 704 C C . LYS A 1 93 ? 15.828 20.234 5.203 1 89.75 93 LYS A C 1
ATOM 706 O O . LYS A 1 93 ? 16.016 21.141 4.398 1 89.75 93 LYS A O 1
ATOM 711 N N . ILE A 1 94 ? 14.773 19.516 5.305 1 93.06 94 ILE A N 1
ATOM 712 C CA . ILE A 1 94 ? 13.617 19.797 4.457 1 93.06 94 ILE A CA 1
ATOM 713 C C . ILE A 1 94 ? 12.727 20.844 5.133 1 93.06 94 ILE A C 1
ATOM 715 O O . ILE A 1 94 ? 12.477 20.766 6.336 1 93.06 94 ILE A O 1
ATOM 719 N N . LYS A 1 95 ? 12.336 21.781 4.383 1 93.94 95 LYS A N 1
ATOM 720 C CA . LYS A 1 95 ? 11.461 22.844 4.895 1 93.94 95 LYS A CA 1
ATOM 721 C C . LYS A 1 95 ? 10.109 22.266 5.316 1 93.94 95 LYS A C 1
ATOM 723 O O . LYS A 1 95 ? 9.57 21.375 4.656 1 93.94 95 LYS A O 1
ATOM 728 N N . GLU A 1 96 ? 9.523 22.812 6.348 1 95.06 96 GLU A N 1
ATOM 729 C CA . GLU A 1 96 ? 8.242 22.375 6.883 1 95.06 96 GLU A CA 1
ATOM 730 C C . GLU A 1 96 ? 7.145 22.453 5.824 1 95.06 96 GLU A C 1
ATOM 732 O O . GLU A 1 96 ? 6.312 21.547 5.715 1 95.06 96 GLU A O 1
ATOM 737 N N . ARG A 1 97 ? 7.164 23.5 5.078 1 96.25 97 ARG A N 1
ATOM 738 C CA . ARG A 1 97 ? 6.152 23.688 4.043 1 96.25 97 ARG A CA 1
ATOM 739 C C . ARG A 1 97 ? 6.191 22.547 3.033 1 96.25 97 ARG A C 1
ATOM 741 O O . ARG A 1 97 ? 5.152 22.125 2.518 1 96.25 97 ARG A O 1
ATOM 748 N N . GLU A 1 98 ? 7.355 22.047 2.703 1 96.88 98 GLU A N 1
ATOM 749 C CA . GLU A 1 98 ? 7.504 20.938 1.765 1 96.88 98 GLU A CA 1
ATOM 750 C C . GLU A 1 98 ? 6.969 19.641 2.355 1 96.88 98 GLU A C 1
ATOM 752 O O . GLU A 1 98 ? 6.383 18.828 1.641 1 96.88 98 GLU A O 1
ATOM 757 N N . LYS A 1 99 ? 7.18 19.469 3.6 1 97.69 99 LYS A N 1
ATOM 758 C CA . LYS A 1 99 ? 6.629 18.297 4.281 1 97.69 99 LYS A CA 1
ATOM 759 C C . LYS A 1 99 ? 5.105 18.312 4.238 1 97.69 99 LYS A C 1
ATOM 761 O O . LYS A 1 99 ? 4.48 17.297 3.943 1 97.69 99 LYS A O 1
ATOM 766 N N . VAL A 1 100 ? 4.527 19.469 4.508 1 98.56 100 VAL A N 1
ATOM 767 C CA . VAL A 1 100 ? 3.074 19.609 4.488 1 98.56 100 VAL A CA 1
ATOM 768 C C . VAL A 1 100 ? 2.545 19.359 3.08 1 98.56 100 VAL A C 1
ATOM 770 O O . VAL A 1 100 ? 1.521 18.688 2.906 1 98.56 100 VAL A O 1
ATOM 773 N N . LYS A 1 101 ? 3.213 19.828 2.096 1 98.31 101 LYS A N 1
ATOM 774 C CA . LYS A 1 101 ? 2.824 19.609 0.707 1 98.31 101 LYS A CA 1
ATOM 775 C C . LYS A 1 101 ? 2.838 18.125 0.367 1 98.31 101 LYS A C 1
ATOM 777 O O . LYS A 1 101 ? 1.939 17.625 -0.32 1 98.31 101 LYS A O 1
ATOM 782 N N . GLU A 1 102 ? 3.857 17.438 0.843 1 98.06 102 GLU A N 1
ATOM 783 C CA . GLU A 1 102 ? 3.947 16 0.614 1 98.06 102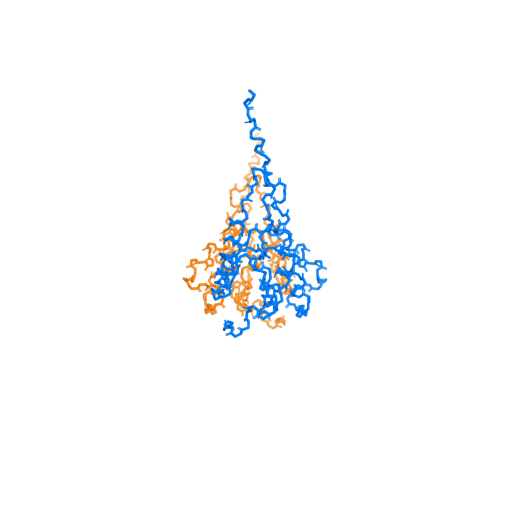 GLU A CA 1
ATOM 784 C C . GLU A 1 102 ? 2.783 15.266 1.268 1 98.06 102 GLU A C 1
ATOM 786 O O . GLU A 1 102 ? 2.189 14.375 0.662 1 98.06 102 GLU A O 1
ATOM 791 N N . LEU A 1 103 ? 2.475 15.648 2.453 1 98.69 103 LEU A N 1
ATOM 792 C CA . LEU A 1 103 ? 1.352 15.047 3.162 1 98.69 103 LEU A CA 1
ATOM 793 C C . LEU A 1 103 ? 0.041 15.312 2.428 1 98.69 103 LEU A C 1
ATOM 795 O O . LEU A 1 103 ? -0.737 14.383 2.189 1 98.69 103 LEU A O 1
ATOM 799 N N . ALA A 1 104 ? -0.2 16.531 2.074 1 98.44 104 ALA A N 1
ATOM 800 C CA . ALA A 1 104 ? -1.426 16.906 1.368 1 98.44 104 ALA A CA 1
ATOM 801 C C . ALA A 1 104 ? -1.525 16.172 0.03 1 98.44 104 ALA A C 1
ATOM 803 O O . ALA A 1 104 ? -2.604 15.719 -0.356 1 98.44 104 ALA A O 1
ATOM 804 N N . ARG A 1 105 ? -0.468 16.062 -0.666 1 96.81 105 ARG A N 1
ATOM 805 C CA . ARG A 1 105 ? -0.447 15.344 -1.936 1 96.81 105 ARG A CA 1
ATOM 806 C C . ARG A 1 105 ? -0.792 13.867 -1.737 1 96.81 105 ARG A C 1
ATOM 808 O O . ARG A 1 105 ? -1.57 13.297 -2.504 1 96.81 105 ARG A O 1
ATOM 815 N N . ALA A 1 106 ? -0.187 13.273 -0.767 1 96.81 106 ALA A N 1
ATOM 816 C CA . ALA A 1 106 ? -0.467 11.867 -0.48 1 96.81 106 ALA A CA 1
ATOM 817 C C . ALA A 1 106 ? -1.952 11.648 -0.207 1 96.81 106 ALA A C 1
ATOM 819 O O . ALA A 1 106 ? -2.555 10.711 -0.732 1 96.81 106 ALA A O 1
ATOM 820 N N . VAL A 1 107 ? -2.576 12.516 0.573 1 95.94 107 VAL A N 1
ATOM 821 C CA . VAL A 1 107 ? -3.988 12.422 0.926 1 95.94 107 VAL A CA 1
ATOM 822 C C . VAL A 1 107 ? -4.848 12.633 -0.317 1 95.94 107 VAL A C 1
ATOM 824 O O . VAL A 1 107 ? -5.871 11.969 -0.495 1 95.94 107 VAL A O 1
ATOM 827 N N . THR A 1 108 ? -4.398 13.492 -1.173 1 94.25 108 THR A N 1
ATOM 828 C CA . THR A 1 108 ? -5.086 13.703 -2.443 1 94.25 108 THR A CA 1
ATOM 829 C C . THR A 1 108 ? -5.027 12.445 -3.303 1 94.25 108 THR A C 1
ATOM 831 O O . THR A 1 108 ? -6.031 12.039 -3.885 1 94.25 108 THR A O 1
ATOM 834 N N . GLU A 1 109 ? -3.863 11.875 -3.354 1 90.75 109 GLU A N 1
ATOM 835 C CA . GLU A 1 109 ? -3.672 10.68 -4.176 1 90.75 109 GLU A CA 1
ATOM 836 C C . GLU A 1 109 ? -4.504 9.516 -3.656 1 90.75 109 GLU A C 1
ATOM 838 O O . GLU A 1 109 ? -4.871 8.617 -4.422 1 90.75 109 GLU A O 1
ATOM 843 N N . MET A 1 110 ? -4.852 9.547 -2.387 1 91.31 110 MET A N 1
ATOM 844 C CA . MET A 1 110 ? -5.738 8.555 -1.797 1 91.31 110 MET A CA 1
ATOM 845 C C . MET A 1 110 ? -7.191 8.82 -2.186 1 91.31 110 MET A C 1
ATOM 847 O O . MET A 1 110 ? -8.086 8.047 -1.827 1 91.31 110 MET A O 1
ATOM 851 N N . GLY A 1 111 ? -7.492 9.961 -2.861 1 87.94 111 GLY A N 1
ATOM 852 C CA . GLY A 1 111 ? -8.844 10.32 -3.258 1 87.94 111 GLY A CA 1
ATOM 853 C C . GLY A 1 111 ? -9.562 11.188 -2.236 1 87.94 111 GLY A C 1
ATOM 854 O O . GLY A 1 111 ? -10.789 11.281 -2.246 1 87.94 111 GLY A O 1
ATOM 855 N N . LYS A 1 112 ? -8.805 11.734 -1.301 1 92.25 112 LYS A N 1
ATOM 856 C CA . LYS A 1 112 ? -9.391 12.547 -0.242 1 92.25 112 LYS A CA 1
ATOM 857 C C . LYS A 1 112 ? -8.992 14.016 -0.386 1 92.25 112 LYS A C 1
ATOM 859 O O . LYS A 1 112 ? -8.453 14.609 0.548 1 92.25 112 LYS A O 1
ATOM 864 N N . SER A 1 113 ? -9.406 14.625 -1.463 1 93.25 113 SER A N 1
ATOM 865 C CA . SER A 1 113 ? -8.992 15.977 -1.828 1 93.25 113 SER A CA 1
ATOM 866 C C . SER A 1 113 ? -9.539 17 -0.846 1 93.25 113 SER A C 1
ATOM 868 O O . SER A 1 113 ? -8.891 18.016 -0.562 1 93.25 113 SER A O 1
ATOM 870 N N . GLU A 1 114 ? -10.734 16.781 -0.356 1 95.06 114 GLU A N 1
ATOM 871 C CA . GLU A 1 114 ? -11.297 17.719 0.601 1 95.06 114 GLU A CA 1
ATOM 872 C C . GLU A 1 114 ? -10.5 17.734 1.904 1 95.06 114 GLU A C 1
ATOM 874 O O . GLU A 1 114 ? -10.258 18.781 2.482 1 95.06 114 GLU A O 1
ATOM 879 N N . MET A 1 115 ? -10.141 16.609 2.318 1 96.12 115 MET A N 1
ATOM 880 C CA . MET A 1 115 ? -9.312 16.516 3.518 1 96.12 115 MET A CA 1
ATOM 881 C C . MET A 1 115 ? -7.961 17.188 3.295 1 96.12 115 MET A C 1
ATOM 883 O O . MET A 1 115 ? -7.465 17.906 4.172 1 96.12 115 MET A O 1
ATOM 887 N N . ALA A 1 116 ? -7.379 16.984 2.137 1 97.12 116 ALA A N 1
ATOM 888 C CA . ALA A 1 116 ? -6.109 17.609 1.786 1 97.12 116 ALA A CA 1
ATOM 889 C C . ALA A 1 116 ? -6.23 19.141 1.833 1 97.12 116 ALA A C 1
ATOM 891 O O . ALA A 1 116 ? -5.316 19.828 2.297 1 97.12 116 ALA A O 1
ATOM 892 N N . SER A 1 117 ? -7.328 19.625 1.409 1 97.81 117 SER A N 1
ATOM 893 C CA . SER A 1 117 ? -7.574 21.062 1.429 1 97.81 117 SER A CA 1
ATOM 894 C C . SER A 1 117 ? -7.602 21.594 2.855 1 97.81 117 SER A C 1
ATOM 896 O O . SER A 1 117 ? -7.07 22.672 3.129 1 97.81 117 SER A O 1
ATOM 898 N N . VAL A 1 118 ? -8.219 20.875 3.721 1 98.38 118 VAL A N 1
ATOM 899 C CA . VAL A 1 118 ? -8.273 21.281 5.121 1 98.38 118 VAL A CA 1
ATOM 900 C C . VAL A 1 118 ? -6.863 21.344 5.699 1 98.38 118 VAL A C 1
ATOM 902 O O . VAL A 1 118 ? -6.52 22.297 6.414 1 98.38 118 VAL A O 1
ATOM 905 N N . ILE A 1 119 ? -6.043 20.375 5.402 1 98.62 119 ILE A N 1
ATOM 906 C CA . ILE A 1 119 ? -4.66 20.344 5.871 1 98.62 119 ILE A CA 1
ATOM 907 C C . ILE A 1 119 ? -3.924 21.594 5.402 1 98.62 119 ILE A C 1
ATOM 909 O O . ILE A 1 119 ? -3.258 22.266 6.199 1 98.62 119 ILE A O 1
ATOM 913 N N . THR A 1 120 ? -4.078 21.906 4.156 1 98.5 120 THR A N 1
ATOM 914 C CA . THR A 1 120 ? -3.402 23.062 3.566 1 98.5 120 THR A CA 1
ATOM 915 C C . THR A 1 120 ? -3.91 24.359 4.184 1 98.5 120 THR A C 1
ATOM 917 O O . THR A 1 120 ? -3.123 25.266 4.473 1 98.5 120 THR A O 1
ATOM 920 N N . GLU A 1 121 ? -5.18 24.438 4.359 1 98.19 121 GLU A N 1
ATOM 921 C CA . GLU A 1 121 ? -5.785 25.625 4.949 1 98.19 121 GLU A CA 1
ATOM 922 C C . GLU A 1 121 ? -5.312 25.828 6.387 1 98.19 121 GLU A C 1
ATOM 924 O O . GLU A 1 121 ? -4.934 26.938 6.773 1 98.19 121 GLU A O 1
ATOM 929 N N . LYS A 1 122 ? -5.359 24.781 7.152 1 98.44 122 LYS A N 1
ATOM 930 C CA . LYS A 1 122 ? -4.895 24.875 8.531 1 98.44 122 LYS A CA 1
ATOM 931 C C . LYS A 1 122 ? -3.416 25.25 8.586 1 98.44 122 LYS A C 1
ATOM 933 O O . LYS A 1 122 ? -2.998 26 9.469 1 98.44 122 LYS A O 1
ATOM 938 N N . HIS A 1 123 ? -2.656 24.75 7.711 1 98.31 123 HIS A N 1
ATOM 939 C CA . HIS A 1 123 ? -1.246 25.109 7.645 1 98.31 123 HIS A CA 1
ATOM 940 C C . HIS A 1 123 ? -1.077 26.609 7.371 1 98.31 123 HIS A C 1
ATOM 942 O O . HIS A 1 123 ? -0.234 27.266 7.984 1 98.31 123 HIS A O 1
ATOM 948 N N . ALA A 1 124 ? -1.81 27.109 6.43 1 97.62 124 ALA A N 1
ATOM 949 C CA . ALA A 1 124 ? -1.752 28.531 6.086 1 97.62 124 ALA A CA 1
ATOM 950 C C . ALA A 1 124 ? -2.053 29.391 7.305 1 97.62 124 ALA A C 1
ATOM 952 O O . ALA A 1 124 ? -1.486 30.484 7.453 1 97.62 124 ALA A O 1
ATOM 953 N N . ASP A 1 125 ? -2.834 28.922 8.203 1 97.12 125 ASP A N 1
ATOM 954 C CA . ASP A 1 125 ? -3.236 29.656 9.406 1 97.12 125 ASP A CA 1
ATOM 955 C C . ASP A 1 125 ? -2.328 29.312 10.586 1 97.12 125 ASP A C 1
ATOM 957 O O . ASP A 1 125 ? -2.57 29.766 11.711 1 97.12 125 ASP A O 1
ATOM 961 N N . ASN A 1 126 ? -1.358 28.484 10.281 1 96.44 126 ASN A N 1
ATOM 962 C CA . ASN A 1 126 ? -0.501 27.984 11.352 1 96.44 126 ASN A CA 1
ATOM 963 C C . ASN A 1 126 ? -1.318 27.391 12.492 1 96.44 126 ASN A C 1
ATOM 965 O O . ASN A 1 126 ? -1.073 27.688 13.664 1 96.44 126 ASN A O 1
ATOM 969 N N . ALA A 1 127 ? -2.283 26.609 12.109 1 98 127 ALA A N 1
ATOM 970 C CA . ALA A 1 127 ? -3.203 26 13.078 1 98 127 ALA A CA 1
ATOM 971 C C . ALA A 1 127 ? -3.078 24.484 13.086 1 98 127 ALA A C 1
ATOM 973 O O . ALA A 1 127 ? -2.748 23.875 12.062 1 98 127 ALA A O 1
ATOM 974 N N . GLU A 1 128 ? -3.383 23.875 14.219 1 98.25 128 GLU A N 1
ATOM 975 C CA . GLU A 1 128 ? -3.424 22.422 14.352 1 98.25 128 GLU A CA 1
ATOM 976 C C . GLU A 1 128 ? -4.75 21.859 13.859 1 98.25 128 GLU A C 1
ATOM 978 O O . GLU A 1 128 ? -5.754 22.578 13.812 1 98.25 128 GLU A O 1
ATOM 983 N N . LEU A 1 129 ? -4.723 20.625 13.484 1 98.44 129 LEU A N 1
ATOM 984 C CA . LEU A 1 129 ? -5.961 19.906 13.227 1 98.44 129 LEU A CA 1
ATOM 985 C C . LEU A 1 129 ? -6.676 19.562 14.531 1 98.44 129 LEU A C 1
ATOM 987 O O . LEU A 1 129 ? -6.07 19 15.445 1 98.44 129 LEU A O 1
ATOM 991 N N . THR A 1 130 ? -7.898 19.953 14.555 1 97.44 130 THR A N 1
ATOM 992 C CA . THR A 1 130 ? -8.711 19.609 15.719 1 97.44 130 THR A CA 1
ATOM 993 C C . THR A 1 130 ? -9.602 18.406 15.414 1 97.44 130 THR A C 1
ATOM 995 O O . THR A 1 130 ? -9.75 18 14.258 1 97.44 130 THR A O 1
ATOM 998 N N . ALA A 1 131 ? -10.203 17.891 16.406 1 95 131 ALA A N 1
ATOM 999 C CA . ALA A 1 131 ? -10.969 16.656 16.312 1 95 131 ALA A CA 1
ATOM 1000 C C . ALA A 1 131 ? -12.086 16.797 15.273 1 95 131 ALA A C 1
ATOM 1002 O O . ALA A 1 131 ? -12.461 15.805 14.633 1 95 131 ALA A O 1
ATOM 1003 N N . ASP A 1 132 ? -12.531 17.984 15.062 1 94.75 132 ASP A N 1
ATOM 1004 C CA . ASP A 1 132 ? -13.656 18.188 14.148 1 94.75 132 ASP A CA 1
ATOM 1005 C C . ASP A 1 132 ? -13.195 18.797 12.828 1 94.75 132 ASP A C 1
ATOM 1007 O O . ASP A 1 132 ? -14.008 19.281 12.039 1 94.75 132 ASP A O 1
ATOM 1011 N N . ALA A 1 133 ? -11.922 18.75 12.609 1 96.69 133 ALA A N 1
ATOM 1012 C CA . ALA A 1 133 ? -11.344 19.422 11.453 1 96.69 133 ALA A CA 1
ATOM 1013 C C . ALA A 1 133 ? -11.938 18.891 10.148 1 96.69 133 ALA A C 1
ATOM 1015 O O . ALA A 1 133 ? -12.031 19.609 9.156 1 96.69 133 ALA A O 1
ATOM 1016 N N . PHE A 1 134 ? -12.32 17.625 10.234 1 96.44 134 PHE A N 1
ATOM 1017 C CA . PHE A 1 134 ? -12.781 17 9 1 96.44 134 PHE A CA 1
ATOM 1018 C C . PHE A 1 134 ? -14.273 16.703 9.062 1 96.44 134 PHE A C 1
ATOM 1020 O O . PHE A 1 134 ? -14.805 15.961 8.234 1 96.44 134 PHE A O 1
ATOM 1027 N N . ALA A 1 135 ? -14.883 17.219 10.008 1 91.31 135 ALA A N 1
ATOM 1028 C CA . ALA A 1 135 ? -16.312 17 10.164 1 91.31 135 ALA A CA 1
ATOM 1029 C C . ALA A 1 135 ? -17.094 17.5 8.945 1 91.31 135 ALA A C 1
ATOM 1031 O O . ALA A 1 135 ? -16.828 18.609 8.453 1 91.31 135 ALA A O 1
ATOM 1032 N N . GLY A 1 136 ? -18 16.688 8.43 1 86.88 136 GLY A N 1
ATOM 1033 C CA . GLY A 1 136 ? -18.875 17.109 7.336 1 86.88 136 GLY A CA 1
ATOM 1034 C C . GLY A 1 136 ? -18.281 16.797 5.969 1 86.88 136 GLY A C 1
ATOM 1035 O O . GLY A 1 136 ? -18.922 17.062 4.945 1 86.88 136 GLY A O 1
ATOM 1036 N N . LEU A 1 137 ? -17.062 16.344 5.957 1 84.56 137 LEU A N 1
ATOM 1037 C CA . LEU A 1 137 ? -16.469 16.016 4.668 1 84.56 137 LEU A CA 1
ATOM 1038 C C . LEU A 1 137 ? -17.031 14.703 4.133 1 84.56 137 LEU A C 1
ATOM 1040 O O . LEU A 1 137 ? -17.438 13.836 4.91 1 84.56 137 LEU A O 1
ATOM 1044 N N . THR A 1 138 ? -17.266 14.625 2.893 1 65.94 138 THR A N 1
ATOM 1045 C CA . THR A 1 138 ? -17.766 13.422 2.232 1 65.94 138 THR A CA 1
ATOM 1046 C C . THR A 1 138 ? -16.641 12.422 1.997 1 65.94 138 THR A C 1
ATOM 1048 O O . THR A 1 138 ? -15.516 12.812 1.663 1 65.94 138 THR A O 1
ATOM 1051 N N . SER A 1 139 ? -16.734 11.148 2.498 1 59.06 139 SER A N 1
ATOM 1052 C CA . SER A 1 139 ? -15.734 10.102 2.324 1 59.06 139 SER A CA 1
ATOM 1053 C C . SER A 1 139 ? -15.602 9.703 0.859 1 59.06 139 SER A C 1
ATOM 1055 O O . SER A 1 139 ? -16.562 9.789 0.096 1 59.06 139 SER A O 1
ATOM 1057 N N . MET B 1 1 ? 39.25 -39.594 -27.469 1 32.78 1 MET B N 1
ATOM 1058 C CA . MET B 1 1 ? 38.188 -38.719 -27.906 1 32.78 1 MET B CA 1
ATOM 1059 C C . MET B 1 1 ? 37.281 -38.344 -26.75 1 32.78 1 MET B C 1
ATOM 1061 O O . MET B 1 1 ? 36.531 -39.188 -26.25 1 32.78 1 MET B O 1
ATOM 1065 N N . SER B 1 2 ? 37.688 -37.531 -25.719 1 39.22 2 SER B N 1
ATOM 1066 C CA . SER B 1 2 ? 37.125 -37.156 -24.422 1 39.22 2 SER B CA 1
ATOM 1067 C C . SER B 1 2 ? 35.781 -36.438 -24.578 1 39.22 2 SER B C 1
ATOM 1069 O O . SER B 1 2 ? 35.688 -35.5 -25.344 1 39.22 2 SER B O 1
ATOM 1071 N N . ASP B 1 3 ? 34.594 -37.094 -24.453 1 34.5 3 ASP B N 1
ATOM 1072 C CA . ASP B 1 3 ? 33.188 -36.625 -24.5 1 34.5 3 ASP B CA 1
ATOM 1073 C C . ASP B 1 3 ? 33.031 -35.344 -23.672 1 34.5 3 ASP B C 1
ATOM 1075 O O . ASP B 1 3 ? 33.125 -35.375 -22.453 1 34.5 3 ASP B O 1
ATOM 1079 N N . ASP B 1 4 ? 33.5 -34.188 -24.047 1 34.72 4 ASP B N 1
ATOM 1080 C CA . ASP B 1 4 ? 33.219 -32.875 -23.484 1 34.72 4 ASP B CA 1
ATOM 1081 C C . ASP B 1 4 ? 31.734 -32.625 -23.312 1 34.72 4 ASP B C 1
ATOM 1083 O O . ASP B 1 4 ? 31 -32.5 -24.297 1 34.72 4 ASP B O 1
ATOM 1087 N N . ALA B 1 5 ? 31.016 -33.281 -22.375 1 41.75 5 ALA B N 1
ATOM 1088 C CA . ALA B 1 5 ? 29.625 -33.031 -22 1 41.75 5 ALA B CA 1
ATOM 1089 C C . ALA B 1 5 ? 29.344 -31.547 -21.922 1 41.75 5 ALA B C 1
ATOM 1091 O O . ALA B 1 5 ? 29.938 -30.844 -21.094 1 41.75 5 ALA B O 1
ATOM 1092 N N . SER B 1 6 ? 29.203 -30.797 -23.016 1 38.81 6 SER B N 1
ATOM 1093 C CA . SER B 1 6 ? 28.75 -29.422 -23.109 1 38.81 6 SER B CA 1
ATOM 1094 C C . SER B 1 6 ? 27.656 -29.125 -22.094 1 38.81 6 SER B C 1
ATOM 1096 O O . SER B 1 6 ? 26.609 -29.781 -22.109 1 38.81 6 SER B O 1
ATOM 1098 N N . SER B 1 7 ? 27.953 -28.812 -20.828 1 39.12 7 SER B N 1
ATOM 1099 C CA . SER B 1 7 ? 27.094 -28.203 -19.828 1 39.12 7 SER B CA 1
ATOM 1100 C C . SER B 1 7 ? 26.125 -27.203 -20.469 1 39.12 7 SER B C 1
ATOM 1102 O O . SER B 1 7 ? 26.516 -26.062 -20.75 1 39.12 7 SER B O 1
ATOM 1104 N N . THR B 1 8 ? 25.469 -27.453 -21.562 1 39.62 8 THR B N 1
ATOM 1105 C CA . THR B 1 8 ? 24.406 -26.547 -21.984 1 39.62 8 THR B CA 1
ATOM 1106 C C . THR B 1 8 ? 23.688 -25.969 -20.781 1 39.62 8 THR B C 1
ATOM 1108 O O . THR B 1 8 ? 23.219 -26.703 -19.906 1 39.62 8 THR B O 1
ATOM 1111 N N . SER B 1 9 ? 24.172 -24.969 -20.141 1 41.72 9 SER B N 1
ATOM 1112 C CA . SER B 1 9 ? 23.484 -24.156 -19.141 1 41.72 9 SER B CA 1
ATOM 1113 C C . SER B 1 9 ? 21.969 -24.234 -19.312 1 41.72 9 SER B C 1
ATOM 1115 O O . SER B 1 9 ? 21.422 -23.734 -20.297 1 41.72 9 SER B O 1
ATOM 1117 N N . ALA B 1 10 ? 21.25 -25.266 -19.172 1 42.78 10 ALA B N 1
ATOM 1118 C CA . ALA B 1 10 ? 19.812 -25.531 -19.188 1 42.78 10 ALA B CA 1
ATOM 1119 C C . ALA B 1 10 ? 19.016 -24.281 -18.797 1 42.78 10 ALA B C 1
ATOM 1121 O O . ALA B 1 10 ? 19.188 -23.734 -17.719 1 42.78 10 ALA B O 1
ATOM 1122 N N . LEU B 1 11 ? 18.781 -23.203 -19.578 1 48.78 11 LEU B N 1
ATOM 1123 C CA . LEU B 1 11 ? 17.891 -22.062 -19.422 1 48.78 11 LEU B CA 1
ATOM 1124 C C . LEU B 1 11 ? 16.719 -22.406 -18.5 1 48.78 11 LEU B C 1
ATOM 1126 O O . LEU B 1 11 ? 15.977 -23.344 -18.75 1 48.78 11 LEU B O 1
ATOM 1130 N N . LYS B 1 12 ? 17 -22.344 -17.203 1 59.44 12 LYS B N 1
ATOM 1131 C CA . LYS B 1 12 ? 16.016 -22.672 -16.172 1 59.44 12 LYS B CA 1
ATOM 1132 C C . LYS B 1 12 ? 14.633 -22.125 -16.531 1 59.44 12 LYS B C 1
ATOM 1134 O O . LYS B 1 12 ? 14.477 -20.938 -16.812 1 59.44 12 LYS B O 1
ATOM 1139 N N . LYS B 1 13 ? 13.68 -22.953 -17.031 1 84.75 13 LYS B N 1
ATOM 1140 C CA . LYS B 1 13 ? 12.281 -22.828 -17.438 1 84.75 13 LYS B CA 1
ATOM 1141 C C . LYS B 1 13 ? 11.477 -22.078 -16.391 1 84.75 13 LYS B C 1
ATOM 1143 O O . LYS B 1 13 ? 11.719 -22.234 -15.188 1 84.75 13 LYS B O 1
ATOM 1148 N N . GLU B 1 14 ? 10.789 -21 -16.812 1 93.69 14 GLU B N 1
ATOM 1149 C CA . GLU B 1 14 ? 9.875 -20.266 -15.961 1 93.69 14 GLU B CA 1
ATOM 1150 C C . GLU B 1 14 ? 8.922 -21.188 -15.227 1 93.69 14 GLU B C 1
ATOM 1152 O O . GLU B 1 14 ? 8.391 -22.141 -15.82 1 93.69 14 GLU B O 1
ATOM 1157 N N . ALA B 1 15 ? 8.75 -21.016 -13.953 1 96.88 15 ALA B N 1
ATOM 1158 C CA . ALA B 1 15 ? 7.773 -21.797 -13.195 1 96.88 15 ALA B CA 1
ATOM 1159 C C . ALA B 1 15 ? 6.371 -21.625 -13.766 1 96.88 15 ALA B C 1
ATOM 1161 O O . ALA B 1 15 ? 5.961 -20.516 -14.102 1 96.88 15 ALA B O 1
ATOM 1162 N N . ALA B 1 16 ? 5.645 -22.656 -13.828 1 98 16 ALA B N 1
ATOM 1163 C CA . ALA B 1 16 ? 4.309 -22.641 -14.414 1 98 16 ALA B CA 1
ATOM 1164 C C . ALA B 1 16 ? 3.396 -21.656 -13.688 1 98 16 ALA B C 1
ATOM 1166 O O . ALA B 1 16 ? 2.617 -20.938 -14.328 1 98 16 ALA B O 1
ATOM 1167 N N . VAL B 1 17 ? 3.518 -21.562 -12.406 1 98.5 17 VAL B N 1
ATOM 1168 C CA . VAL B 1 17 ? 2.656 -20.703 -11.594 1 98.5 17 VAL B CA 1
ATOM 1169 C C . VAL B 1 17 ? 3.031 -19.25 -11.805 1 98.5 17 VAL B C 1
ATOM 1171 O O . VAL B 1 17 ? 2.289 -18.344 -11.398 1 98.5 17 VAL B O 1
ATOM 1174 N N . LEU B 1 18 ? 4.176 -18.969 -12.461 1 98.31 18 LEU B N 1
ATOM 1175 C CA . LEU B 1 18 ? 4.617 -17.609 -12.68 1 98.31 18 LEU B CA 1
ATOM 1176 C C . LEU B 1 18 ? 4.379 -17.172 -14.125 1 98.31 18 LEU B C 1
ATOM 1178 O O . LEU B 1 18 ? 4.676 -16.047 -14.5 1 98.31 18 LEU B O 1
ATOM 1182 N N . LYS B 1 19 ? 3.834 -18.047 -14.914 1 97.88 19 LYS B N 1
ATOM 1183 C CA . LYS B 1 19 ? 3.488 -17.688 -16.281 1 97.88 19 LYS B CA 1
ATOM 1184 C C . LYS B 1 19 ? 2.383 -16.641 -16.312 1 97.88 19 LYS B C 1
ATOM 1186 O O . LYS B 1 19 ? 1.591 -16.531 -15.367 1 97.88 19 LYS B O 1
ATOM 1191 N N . ASP B 1 20 ? 2.316 -15.961 -17.422 1 97.75 20 ASP B N 1
ATOM 1192 C CA . ASP B 1 20 ? 1.372 -14.859 -17.547 1 97.75 20 ASP B CA 1
ATOM 1193 C C . ASP B 1 20 ? -0.062 -15.328 -17.328 1 97.75 20 ASP B C 1
ATOM 1195 O O . ASP B 1 20 ? -0.869 -14.625 -16.719 1 97.75 20 ASP B O 1
ATOM 1199 N N . THR B 1 21 ? -0.403 -16.5 -17.766 1 98.06 21 THR B N 1
ATOM 1200 C CA . THR B 1 21 ? -1.752 -17.031 -17.609 1 98.06 21 THR B CA 1
ATOM 1201 C C . THR B 1 21 ? -2.072 -17.297 -16.141 1 98.06 21 THR B C 1
ATOM 1203 O O . THR B 1 21 ? -3.18 -17.016 -15.688 1 98.06 21 THR B O 1
ATOM 1206 N N . SER B 1 22 ? -1.127 -17.859 -15.422 1 98.62 22 SER B N 1
ATOM 1207 C CA . SER B 1 22 ? -1.308 -18.078 -13.992 1 98.62 22 SER B CA 1
ATOM 1208 C C . SER B 1 22 ? -1.443 -16.766 -13.234 1 98.62 22 SER B C 1
ATOM 1210 O O . SER B 1 22 ? -2.305 -16.641 -12.359 1 98.62 22 SER B O 1
ATOM 1212 N N . LEU B 1 23 ? -0.629 -15.812 -13.625 1 98.62 23 LEU B N 1
ATOM 1213 C CA . LEU B 1 23 ? -0.67 -14.516 -12.953 1 98.62 23 LEU B CA 1
ATOM 1214 C C . LEU B 1 23 ? -1.98 -13.797 -13.242 1 98.62 23 LEU B C 1
ATOM 1216 O O . LEU B 1 23 ? -2.486 -13.055 -12.391 1 98.62 23 LEU B O 1
ATOM 1220 N N . ALA B 1 24 ? -2.568 -14.055 -14.406 1 98.31 24 ALA B N 1
ATOM 1221 C CA . ALA B 1 24 ? -3.883 -13.5 -14.719 1 98.31 24 ALA B CA 1
ATOM 1222 C C . ALA B 1 24 ? -4.953 -14.07 -13.797 1 98.31 24 ALA B C 1
ATOM 1224 O O . ALA B 1 24 ? -5.832 -13.344 -13.328 1 98.31 24 ALA B O 1
ATOM 1225 N N . VAL B 1 25 ? -4.891 -15.336 -13.531 1 98.25 25 VAL B N 1
ATOM 1226 C CA . VAL B 1 25 ? -5.836 -15.992 -12.633 1 98.25 25 VAL B CA 1
ATOM 1227 C C . VAL B 1 25 ? -5.695 -15.406 -11.227 1 98.25 25 VAL B C 1
ATOM 1229 O O . VAL B 1 25 ? -6.695 -15.062 -10.586 1 98.25 25 VAL B O 1
ATOM 1232 N N . LEU B 1 26 ? -4.48 -15.297 -10.797 1 98.25 26 LEU B N 1
ATOM 1233 C CA . LEU B 1 26 ? -4.207 -14.742 -9.477 1 98.25 26 LEU B CA 1
ATOM 1234 C C . LEU B 1 26 ? -4.715 -13.305 -9.375 1 98.25 26 LEU B C 1
ATOM 1236 O O . LEU B 1 26 ? -5.316 -12.922 -8.375 1 98.25 26 LEU B O 1
ATOM 1240 N N . SER B 1 27 ? -4.488 -12.523 -10.43 1 98.19 27 SER B N 1
ATOM 1241 C CA . SER B 1 27 ? -4.914 -11.125 -10.445 1 98.19 27 SER B CA 1
ATOM 1242 C C . SER B 1 27 ? -6.434 -11.008 -10.352 1 98.19 27 SER B C 1
ATOM 1244 O O . SER B 1 27 ? -6.953 -10.094 -9.703 1 98.19 27 SER B O 1
ATOM 1246 N N . ARG B 1 28 ? -7.133 -11.883 -10.992 1 97.31 28 ARG B N 1
ATOM 1247 C CA . ARG B 1 28 ? -8.586 -11.883 -10.93 1 97.31 28 ARG B CA 1
ATOM 1248 C C . ARG B 1 28 ? -9.078 -12.148 -9.508 1 97.31 28 ARG B C 1
ATOM 1250 O O . ARG B 1 28 ? -9.984 -11.469 -9.023 1 97.31 28 ARG B O 1
ATOM 1257 N N . GLU B 1 29 ? -8.445 -13.086 -8.898 1 96.31 29 GLU B N 1
ATOM 1258 C CA . GLU B 1 29 ? -8.867 -13.453 -7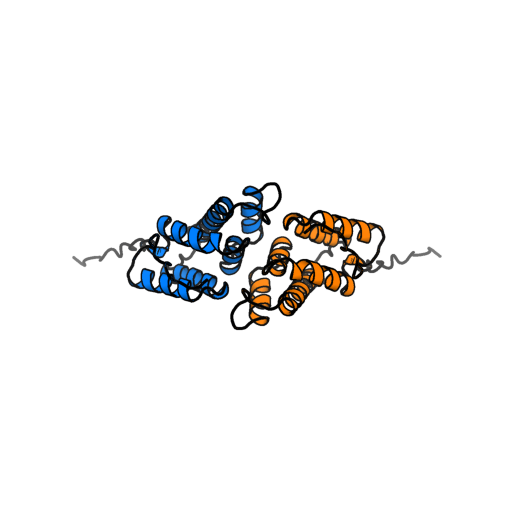.547 1 96.31 29 GLU B CA 1
ATOM 1259 C C . GLU B 1 29 ? -8.531 -12.352 -6.547 1 96.31 29 GLU B C 1
ATOM 1261 O O . GLU B 1 29 ? -9.406 -11.906 -5.797 1 96.31 29 GLU B O 1
ATOM 1266 N N . LEU B 1 30 ? -7.328 -11.883 -6.555 1 95.56 30 LEU B N 1
ATOM 1267 C CA . LEU B 1 30 ? -6.859 -10.914 -5.57 1 95.56 30 LEU B CA 1
ATOM 1268 C C . LEU B 1 30 ? -7.422 -9.531 -5.863 1 95.56 30 LEU B C 1
ATOM 1270 O O . LEU B 1 30 ? -7.785 -8.789 -4.941 1 95.56 30 LEU B O 1
ATOM 1274 N N . GLY B 1 31 ? -7.434 -9.172 -7.148 1 94 31 GLY B N 1
ATOM 1275 C CA . GLY B 1 31 ? -7.918 -7.859 -7.535 1 94 31 GLY B CA 1
ATOM 1276 C C . GLY B 1 31 ? -9.383 -7.637 -7.195 1 94 31 GLY B C 1
ATOM 1277 O O . GLY B 1 31 ? -9.836 -6.496 -7.09 1 94 31 GLY B O 1
ATOM 1278 N N . ALA B 1 32 ? -10.109 -8.75 -7.012 1 91 32 ALA B N 1
ATOM 1279 C CA . ALA B 1 32 ? -11.547 -8.664 -6.758 1 91 32 ALA B CA 1
ATOM 1280 C C . ALA B 1 32 ? -11.836 -8.664 -5.262 1 91 32 ALA B C 1
ATOM 1282 O O . ALA B 1 32 ? -12.977 -8.422 -4.844 1 91 32 ALA B O 1
ATOM 1283 N N . LEU B 1 33 ? -10.914 -8.922 -4.418 1 87.19 33 LEU B N 1
ATOM 1284 C CA . LEU B 1 33 ? -11.141 -9.078 -2.986 1 87.19 33 LEU B CA 1
ATOM 1285 C C . LEU B 1 33 ? -11.5 -7.738 -2.346 1 87.19 33 LEU B C 1
ATOM 1287 O O . LEU B 1 33 ? -12.516 -7.633 -1.654 1 87.19 33 LEU B O 1
ATOM 1291 N N . ASP B 1 34 ? -10.578 -6.762 -2.451 1 84.75 34 ASP B N 1
ATOM 1292 C CA . ASP B 1 34 ? -10.773 -5.449 -1.848 1 84.75 34 ASP B CA 1
ATOM 1293 C C . ASP B 1 34 ? -10.227 -4.344 -2.75 1 84.75 34 ASP B C 1
ATOM 1295 O O . ASP B 1 34 ? -9.516 -4.621 -3.715 1 84.75 34 ASP B O 1
ATOM 1299 N N . LYS B 1 35 ? -10.57 -3.211 -2.461 1 86.88 35 LYS B N 1
ATOM 1300 C CA . LYS B 1 35 ? -10.242 -2.045 -3.277 1 86.88 35 LYS B CA 1
ATOM 1301 C C . LYS B 1 35 ? -8.734 -1.893 -3.439 1 86.88 35 LYS B C 1
ATOM 1303 O O . LYS B 1 35 ? -8.258 -1.412 -4.473 1 86.88 35 LYS B O 1
ATOM 1308 N N . HIS B 1 36 ? -7.984 -2.334 -2.473 1 90.31 36 HIS B N 1
ATOM 1309 C CA . HIS B 1 36 ? -6.559 -2.025 -2.525 1 90.31 36 HIS B CA 1
ATOM 1310 C C . HIS B 1 36 ? -5.719 -3.297 -2.529 1 90.31 36 HIS B C 1
ATOM 1312 O O . HIS B 1 36 ? -4.5 -3.24 -2.359 1 90.31 36 HIS B O 1
ATOM 1318 N N . SER B 1 37 ? -6.344 -4.371 -2.801 1 92.31 37 SER B N 1
ATOM 1319 C CA . SER B 1 37 ? -5.645 -5.645 -2.67 1 92.31 37 SER B CA 1
ATOM 1320 C C . SER B 1 37 ? -4.453 -5.723 -3.615 1 92.31 37 SER B C 1
ATOM 1322 O O . SER B 1 37 ? -3.379 -6.191 -3.232 1 92.31 37 SER B O 1
ATOM 1324 N N . GLY B 1 38 ? -4.645 -5.277 -4.84 1 95.31 38 GLY B N 1
ATOM 1325 C CA . GLY B 1 38 ? -3.555 -5.301 -5.801 1 95.31 38 GLY B CA 1
ATOM 1326 C C . GLY B 1 38 ? -2.379 -4.434 -5.391 1 95.31 38 GLY B C 1
ATOM 1327 O O . GLY B 1 38 ? -1.223 -4.836 -5.535 1 95.31 38 GLY B O 1
ATOM 1328 N N . LEU B 1 39 ? -2.664 -3.301 -4.902 1 95.38 39 LEU B N 1
ATOM 1329 C CA . LEU B 1 39 ? -1.611 -2.396 -4.453 1 95.38 39 LEU B CA 1
ATOM 1330 C C . LEU B 1 39 ? -0.878 -2.971 -3.246 1 95.38 39 LEU B C 1
ATOM 1332 O O . LEU B 1 39 ? 0.35 -2.893 -3.166 1 95.38 39 LEU B O 1
ATOM 1336 N N . MET B 1 40 ? -1.639 -3.586 -2.352 1 94.56 40 MET B N 1
ATOM 1337 C CA . MET B 1 40 ? -1.049 -4.23 -1.183 1 94.56 40 MET B CA 1
ATOM 1338 C C . MET B 1 40 ? -0.125 -5.371 -1.6 1 94.56 40 MET B C 1
ATOM 1340 O O . MET B 1 40 ? 0.959 -5.535 -1.037 1 94.56 40 MET B O 1
ATOM 1344 N N . LEU B 1 41 ? -0.582 -6.035 -2.551 1 96.94 41 LEU B N 1
ATOM 1345 C CA . LEU B 1 41 ? 0.261 -7.109 -3.07 1 96.94 41 LEU B CA 1
ATOM 1346 C C . LEU B 1 41 ? 1.597 -6.559 -3.561 1 96.94 41 LEU B C 1
ATOM 1348 O O . LEU B 1 41 ? 2.65 -7.129 -3.271 1 96.94 41 LEU B O 1
ATOM 1352 N N . GLY B 1 42 ? 1.604 -5.508 -4.348 1 98 42 GLY B N 1
ATOM 1353 C CA . GLY B 1 42 ? 2.832 -4.871 -4.793 1 98 42 GLY B CA 1
ATOM 1354 C C . GLY B 1 42 ? 3.752 -4.484 -3.648 1 98 42 GLY B C 1
ATOM 1355 O O . GLY B 1 42 ? 4.969 -4.676 -3.732 1 98 42 GLY B O 1
ATOM 1356 N N . MET B 1 43 ? 3.16 -3.988 -2.625 1 97.06 43 MET B N 1
ATOM 1357 C CA . MET B 1 43 ? 3.928 -3.59 -1.449 1 97.06 43 MET B CA 1
ATOM 1358 C C . MET B 1 43 ? 4.609 -4.797 -0.812 1 97.06 43 MET B C 1
ATOM 1360 O O . MET B 1 43 ? 5.809 -4.758 -0.527 1 97.06 43 MET B O 1
ATOM 1364 N N . TYR B 1 44 ? 3.887 -5.863 -0.6 1 95.88 44 TYR B N 1
ATOM 1365 C CA . TYR B 1 44 ? 4.438 -7.051 0.047 1 95.88 44 TYR B CA 1
ATOM 1366 C C . TYR B 1 44 ? 5.484 -7.715 -0.835 1 95.88 44 TYR B C 1
ATOM 1368 O O . TYR B 1 44 ? 6.395 -8.383 -0.335 1 95.88 44 TYR B O 1
ATOM 1376 N N . LEU B 1 45 ? 5.383 -7.48 -2.115 1 98 45 LEU B N 1
ATOM 1377 C CA . LEU B 1 45 ? 6.375 -7.992 -3.053 1 98 45 LEU B CA 1
ATOM 1378 C C . LEU B 1 45 ? 7.555 -7.035 -3.172 1 98 45 LEU B C 1
ATOM 1380 O O . LEU B 1 45 ? 8.469 -7.266 -3.967 1 98 45 LEU B O 1
ATOM 1384 N N . ASN B 1 46 ? 7.469 -5.984 -2.531 1 96.81 46 ASN B N 1
ATOM 1385 C CA . ASN B 1 46 ? 8.5 -4.953 -2.461 1 96.81 46 ASN B CA 1
ATOM 1386 C C . ASN B 1 46 ? 8.719 -4.285 -3.814 1 96.81 46 ASN B C 1
ATOM 1388 O O . ASN B 1 46 ? 9.852 -3.955 -4.172 1 96.81 46 ASN B O 1
ATOM 1392 N N . VAL B 1 47 ? 7.664 -4.254 -4.574 1 97.94 47 VAL B N 1
ATOM 1393 C CA . VAL B 1 47 ? 7.695 -3.348 -5.719 1 97.94 47 VAL B CA 1
ATOM 1394 C C . VAL B 1 47 ? 7.855 -1.908 -5.234 1 97.94 47 VAL B C 1
ATOM 1396 O O . VAL B 1 47 ? 7.188 -1.487 -4.285 1 97.94 47 VAL B O 1
ATOM 1399 N N . PRO B 1 48 ? 8.688 -1.185 -5.84 1 97.06 48 PRO B N 1
ATOM 1400 C CA . PRO B 1 48 ? 8.875 0.184 -5.352 1 97.06 48 PRO B CA 1
ATOM 1401 C C . PRO B 1 48 ? 7.574 0.98 -5.301 1 97.06 48 PRO B C 1
ATOM 1403 O O . PRO B 1 48 ? 6.766 0.907 -6.23 1 97.06 48 PRO B O 1
ATOM 1406 N N . ASN B 1 49 ? 7.371 1.78 -4.254 1 97 49 ASN B N 1
ATOM 1407 C CA . ASN B 1 49 ? 6.164 2.578 -4.074 1 97 49 ASN B CA 1
ATOM 1408 C C . ASN B 1 49 ? 5.895 3.473 -5.277 1 97 49 ASN B C 1
ATOM 1410 O O . ASN B 1 49 ? 4.754 3.58 -5.734 1 97 49 ASN B O 1
ATOM 1414 N N . THR B 1 50 ? 6.926 4.121 -5.715 1 96.5 50 THR B N 1
ATOM 1415 C CA . THR B 1 50 ? 6.777 5.016 -6.859 1 96.5 50 THR B CA 1
ATOM 1416 C C . THR B 1 50 ? 6.188 4.266 -8.055 1 96.5 50 THR B C 1
ATOM 1418 O O . THR B 1 50 ? 5.348 4.805 -8.773 1 96.5 50 THR B O 1
ATOM 1421 N N . THR B 1 51 ? 6.648 3.039 -8.25 1 97.81 51 THR B N 1
ATOM 1422 C CA . THR B 1 51 ? 6.145 2.219 -9.344 1 97.81 51 THR B CA 1
ATOM 1423 C C . THR B 1 51 ? 4.68 1.863 -9.125 1 97.81 51 THR B C 1
ATOM 1425 O O . THR B 1 51 ? 3.857 1.999 -10.031 1 97.81 51 THR B O 1
ATOM 1428 N N . ILE B 1 52 ? 4.359 1.391 -7.953 1 97.69 52 ILE B N 1
ATOM 1429 C CA . ILE B 1 52 ? 2.986 1.021 -7.625 1 97.69 52 ILE B CA 1
ATOM 1430 C C . ILE B 1 52 ? 2.064 2.219 -7.836 1 97.69 52 ILE B C 1
ATOM 1432 O O . ILE B 1 52 ? 1.031 2.105 -8.5 1 97.69 52 ILE B O 1
ATOM 1436 N N . VAL B 1 53 ? 2.4 3.363 -7.328 1 94.88 53 VAL B N 1
ATOM 1437 C CA . VAL B 1 53 ? 1.591 4.574 -7.395 1 94.88 53 VAL B CA 1
ATOM 1438 C C . VAL B 1 53 ? 1.428 5.008 -8.852 1 94.88 53 VAL B C 1
ATOM 1440 O O . VAL B 1 53 ? 0.339 5.41 -9.266 1 94.88 53 VAL B O 1
ATOM 1443 N N . ASN B 1 54 ? 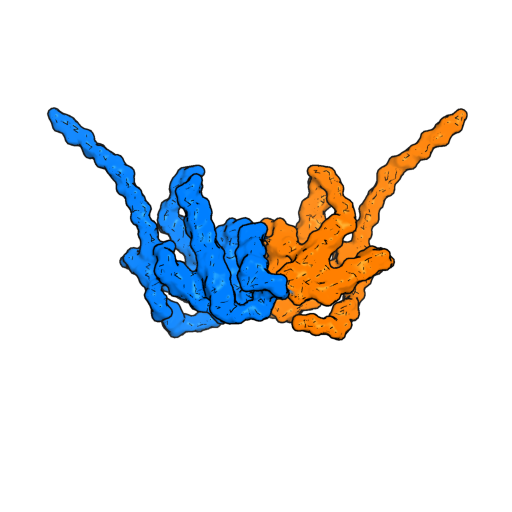2.492 4.938 -9.602 1 95.94 54 ASN B N 1
ATOM 1444 C CA . ASN B 1 54 ? 2.4 5.281 -11.016 1 95.94 54 ASN B CA 1
ATOM 1445 C C . ASN B 1 54 ? 1.416 4.375 -11.75 1 95.94 54 ASN B C 1
ATOM 1447 O O . ASN B 1 54 ? 0.648 4.84 -12.594 1 95.94 54 ASN B O 1
ATOM 1451 N N . ILE B 1 55 ? 1.468 3.127 -11.445 1 96.88 55 ILE B N 1
ATOM 1452 C CA . ILE B 1 55 ? 0.536 2.186 -12.055 1 96.88 55 ILE B CA 1
ATOM 1453 C C . ILE B 1 55 ? -0.894 2.539 -11.648 1 96.88 55 ILE B C 1
ATOM 1455 O O . ILE B 1 55 ? -1.793 2.57 -12.492 1 96.88 55 ILE B O 1
ATOM 1459 N N . ALA B 1 56 ? -1.178 2.779 -10.398 1 94.38 56 ALA B N 1
ATOM 1460 C CA . ALA B 1 56 ? -2.498 3.146 -9.898 1 94.38 56 ALA B CA 1
ATOM 1461 C C . ALA B 1 56 ? -2.996 4.434 -10.547 1 94.38 56 ALA B C 1
ATOM 1463 O O . ALA B 1 56 ? -4.148 4.516 -10.977 1 94.38 56 ALA B O 1
ATOM 1464 N N . ASN B 1 57 ? -2.15 5.406 -10.625 1 91.88 57 ASN B N 1
ATOM 1465 C CA . ASN B 1 57 ? -2.518 6.699 -11.188 1 91.88 57 ASN B CA 1
ATOM 1466 C C . ASN B 1 57 ? -2.807 6.598 -12.68 1 91.88 57 ASN B C 1
ATOM 1468 O O . ASN B 1 57 ? -3.645 7.332 -13.211 1 91.88 57 ASN B O 1
ATOM 1472 N N . ALA B 1 58 ? -2.119 5.719 -13.312 1 94.19 58 ALA B N 1
ATOM 1473 C CA . ALA B 1 58 ? -2.354 5.508 -14.734 1 94.19 58 ALA B CA 1
ATOM 1474 C C . ALA B 1 58 ? -3.693 4.82 -14.977 1 94.19 58 ALA B C 1
ATOM 1476 O O . ALA B 1 58 ? -4.27 4.93 -16.062 1 94.19 58 ALA B O 1
ATOM 1477 N N . ALA B 1 59 ? -4.141 4.129 -13.992 1 92.38 59 ALA B N 1
ATOM 1478 C CA . ALA B 1 59 ? -5.375 3.359 -14.133 1 92.38 59 ALA B CA 1
ATOM 1479 C C . ALA B 1 59 ? -6.598 4.246 -13.906 1 92.38 59 ALA B C 1
ATOM 1481 O O . ALA B 1 59 ? -7.703 3.906 -14.336 1 92.38 59 ALA B O 1
ATOM 1482 N N . SER B 1 60 ? -6.426 5.281 -13.148 1 86.31 60 SER B N 1
ATOM 1483 C CA . SER B 1 60 ? -7.535 6.184 -12.852 1 86.31 60 SER B CA 1
ATOM 1484 C C . SER B 1 60 ? -7.055 7.625 -12.719 1 86.31 60 SER B C 1
ATOM 1486 O O . SER B 1 60 ? -6.148 7.91 -11.938 1 86.31 60 SER B O 1
ATOM 1488 N N . ASP B 1 61 ? -7.746 8.461 -13.352 1 76.44 61 ASP B N 1
ATOM 1489 C CA . ASP B 1 61 ? -7.402 9.875 -13.297 1 76.44 61 ASP B CA 1
ATOM 1490 C C . ASP B 1 61 ? -7.895 10.516 -12 1 76.44 61 ASP B C 1
ATOM 1492 O O . ASP B 1 61 ? -7.371 11.539 -11.57 1 76.44 61 ASP B O 1
ATOM 1496 N N . ASP B 1 62 ? -8.883 9.938 -11.422 1 75.56 62 ASP B N 1
ATOM 1497 C CA . ASP B 1 62 ? -9.531 10.562 -10.273 1 75.56 62 ASP B CA 1
ATOM 1498 C C . ASP B 1 62 ? -9.125 9.883 -8.969 1 75.56 62 ASP B C 1
ATOM 1500 O O . ASP B 1 62 ? -9.758 10.078 -7.93 1 75.56 62 ASP B O 1
ATOM 1504 N N . GLY B 1 63 ? -8.141 9.109 -9.062 1 76.25 63 GLY B N 1
ATOM 1505 C CA . GLY B 1 63 ? -7.719 8.383 -7.879 1 76.25 63 GLY B CA 1
ATOM 1506 C C . GLY B 1 63 ? -8.125 6.922 -7.898 1 76.25 63 GLY B C 1
ATOM 1507 O O . GLY B 1 63 ? -9.125 6.559 -8.516 1 76.25 63 GLY B O 1
ATOM 1508 N N . TYR B 1 64 ? -7.445 6.074 -7.211 1 85 64 TYR B N 1
ATOM 1509 C CA . TYR B 1 64 ? -7.598 4.625 -7.273 1 85 64 TYR B CA 1
ATOM 1510 C C . TYR B 1 64 ? -8.656 4.145 -6.289 1 85 64 TYR B C 1
ATOM 1512 O O . TYR B 1 64 ? -9.07 2.982 -6.324 1 85 64 TYR B O 1
ATOM 1520 N N . SER B 1 65 ? -9.312 4.961 -5.5 1 77.81 65 SER B N 1
ATOM 1521 C CA . SER B 1 65 ? -10.18 4.566 -4.39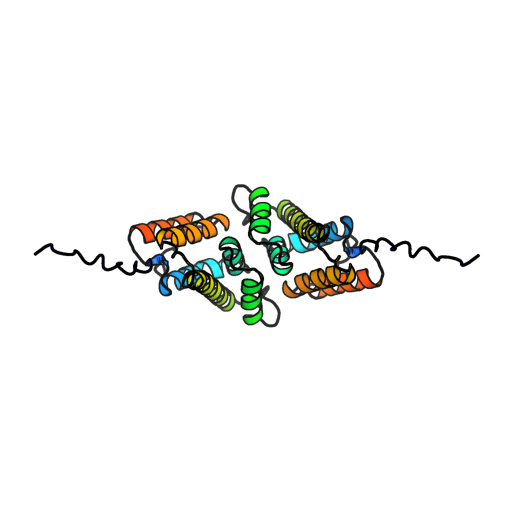5 1 77.81 65 SER B CA 1
ATOM 1522 C C . SER B 1 65 ? -11.531 4.082 -4.902 1 77.81 65 SER B C 1
ATOM 1524 O O . SER B 1 65 ? -12.195 3.281 -4.246 1 77.81 65 SER B O 1
ATOM 1526 N N . ASP B 1 66 ? -11.969 4.504 -6.082 1 81.38 66 ASP B N 1
ATOM 1527 C CA . ASP B 1 66 ? -13.312 4.145 -6.52 1 81.38 66 ASP B CA 1
ATOM 1528 C C . ASP B 1 66 ? -13.289 3.576 -7.938 1 81.38 66 ASP B C 1
ATOM 1530 O O . ASP B 1 66 ? -14.18 3.869 -8.742 1 81.38 66 ASP B O 1
ATOM 1534 N N . VAL B 1 67 ? -12.328 2.812 -8.133 1 88.75 67 VAL B N 1
ATOM 1535 C CA . VAL B 1 67 ? -12.242 2.23 -9.469 1 88.75 67 VAL B CA 1
ATOM 1536 C C . VAL B 1 67 ? -13.086 0.959 -9.539 1 88.75 67 VAL B C 1
ATOM 1538 O O . VAL B 1 67 ? -13.445 0.393 -8.508 1 88.75 67 VAL B O 1
ATOM 1541 N N . THR B 1 68 ? -13.438 0.548 -10.781 1 92.69 68 THR B N 1
ATOM 1542 C CA . THR B 1 68 ? -14.242 -0.648 -11.008 1 92.69 68 THR B CA 1
ATOM 1543 C C . THR B 1 68 ? -13.445 -1.905 -10.664 1 92.69 68 THR B C 1
ATOM 1545 O O . THR B 1 68 ? -12.219 -1.864 -10.578 1 92.69 68 THR B O 1
ATOM 1548 N N . ASP B 1 69 ? -14.109 -3.031 -10.555 1 93.31 69 ASP B N 1
ATOM 1549 C CA . ASP B 1 69 ? -13.477 -4.324 -10.336 1 93.31 69 ASP B CA 1
ATOM 1550 C C . ASP B 1 69 ? -12.5 -4.652 -11.469 1 93.31 69 ASP B C 1
ATOM 1552 O O . ASP B 1 69 ? -11.398 -5.133 -11.227 1 93.31 69 ASP B O 1
ATOM 1556 N N . ARG B 1 70 ? -12.977 -4.422 -12.688 1 95.69 70 ARG B N 1
ATOM 1557 C CA . ARG B 1 70 ? -12.141 -4.711 -13.852 1 95.69 70 ARG B CA 1
ATOM 1558 C C . ARG B 1 70 ? -10.836 -3.93 -13.789 1 95.69 70 ARG B C 1
ATOM 1560 O O . ARG B 1 70 ? -9.766 -4.484 -14.039 1 95.69 70 ARG B O 1
ATOM 1567 N N . THR B 1 71 ? -10.906 -2.674 -13.453 1 96.19 71 THR B N 1
ATOM 1568 C CA . THR B 1 71 ? -9.719 -1.841 -13.336 1 96.19 71 THR B CA 1
ATOM 1569 C C . THR B 1 71 ? -8.805 -2.355 -12.234 1 96.19 71 THR B C 1
ATOM 1571 O O . THR B 1 71 ? -7.578 -2.377 -12.391 1 96.19 71 THR B O 1
ATOM 1574 N N . ARG B 1 72 ? -9.383 -2.764 -11.141 1 96.19 72 ARG B N 1
ATOM 1575 C CA . ARG B 1 72 ? -8.602 -3.301 -10.031 1 96.19 72 ARG B CA 1
ATOM 1576 C C . ARG B 1 72 ? -7.852 -4.562 -10.453 1 96.19 72 ARG B C 1
ATOM 1578 O O . ARG B 1 72 ? -6.676 -4.734 -10.125 1 96.19 72 ARG B O 1
ATOM 1585 N N . ILE B 1 73 ? -8.531 -5.406 -11.18 1 97.38 73 ILE B N 1
ATOM 1586 C CA . ILE B 1 73 ? -7.957 -6.664 -11.648 1 97.38 73 ILE B CA 1
ATOM 1587 C C . ILE B 1 73 ? -6.812 -6.375 -12.617 1 97.38 73 ILE B C 1
ATOM 1589 O O . ILE B 1 73 ? -5.723 -6.941 -12.484 1 97.38 73 ILE B O 1
ATOM 1593 N N . ASP B 1 74 ? -7.016 -5.496 -13.547 1 97.69 74 ASP B N 1
ATOM 1594 C CA . ASP B 1 74 ? -5.988 -5.129 -14.516 1 97.69 74 ASP B CA 1
ATOM 1595 C C . ASP B 1 74 ? -4.773 -4.516 -13.82 1 97.69 74 ASP B C 1
ATOM 1597 O O . ASP B 1 74 ? -3.633 -4.805 -14.188 1 97.69 74 ASP B O 1
ATOM 1601 N N . THR B 1 75 ? -5.027 -3.645 -12.93 1 97.62 75 THR B N 1
ATOM 1602 C CA . THR B 1 75 ? -3.951 -3.021 -12.172 1 97.62 75 THR B CA 1
ATOM 1603 C C . THR B 1 75 ? -3.146 -4.074 -11.414 1 97.62 75 THR B C 1
ATOM 1605 O O . THR B 1 75 ? -1.914 -4.035 -11.406 1 97.62 75 THR B O 1
ATOM 1608 N N . THR B 1 76 ? -3.852 -4.965 -10.75 1 98.19 76 THR B N 1
ATOM 1609 C CA . THR B 1 76 ? -3.201 -6.051 -10.023 1 98.19 76 THR B CA 1
ATOM 1610 C C . THR B 1 76 ? -2.299 -6.859 -10.961 1 98.19 76 THR B C 1
ATOM 1612 O O . THR B 1 76 ? -1.163 -7.18 -10.609 1 98.19 76 THR B O 1
ATOM 1615 N N . GLN B 1 77 ? -2.801 -7.129 -12.125 1 98.56 77 GLN B N 1
ATOM 1616 C CA . GLN B 1 77 ? -2.018 -7.887 -13.094 1 98.56 77 GLN B CA 1
ATOM 1617 C C . GLN B 1 77 ? -0.769 -7.117 -13.516 1 98.56 77 GLN B C 1
ATOM 1619 O O . GLN B 1 77 ? 0.314 -7.695 -13.625 1 98.56 77 GLN B O 1
ATOM 1624 N N . LYS B 1 78 ? -0.935 -5.91 -13.766 1 98.44 78 LYS B N 1
ATOM 1625 C CA . LYS B 1 78 ? 0.206 -5.082 -14.148 1 98.44 78 LYS B CA 1
ATOM 1626 C C . LYS B 1 78 ? 1.272 -5.082 -13.055 1 98.44 78 LYS B C 1
ATOM 1628 O O . LYS B 1 78 ? 2.469 -5.152 -13.352 1 98.44 78 LYS B O 1
ATOM 1633 N N . ILE B 1 79 ? 0.874 -4.977 -11.836 1 98.56 79 ILE B N 1
ATOM 1634 C CA . ILE B 1 79 ? 1.8 -4.984 -10.711 1 98.56 79 ILE B CA 1
ATOM 1635 C C . ILE B 1 79 ? 2.539 -6.32 -10.656 1 98.56 79 ILE B C 1
ATOM 1637 O O . ILE B 1 79 ? 3.764 -6.355 -10.5 1 98.56 79 ILE B O 1
ATOM 1641 N N . LEU B 1 80 ? 1.819 -7.418 -10.836 1 98.69 80 LEU B N 1
ATOM 1642 C CA . LEU B 1 80 ? 2.422 -8.75 -10.82 1 98.69 80 LEU B CA 1
ATOM 1643 C C . LEU B 1 80 ? 3.43 -8.906 -11.953 1 98.69 80 LEU B C 1
ATOM 1645 O O . LEU B 1 80 ? 4.523 -9.438 -11.742 1 98.69 80 LEU B O 1
ATOM 1649 N N . LEU B 1 81 ? 3.08 -8.438 -13.078 1 98.5 81 LEU B N 1
ATOM 1650 C CA . LEU B 1 81 ? 3.977 -8.539 -14.227 1 98.5 81 LEU B CA 1
ATOM 1651 C C . LEU B 1 81 ? 5.211 -7.664 -14.031 1 98.5 81 LEU B C 1
ATOM 1653 O O . LEU B 1 81 ? 6.316 -8.055 -14.406 1 98.5 81 LEU B O 1
ATOM 1657 N N . THR B 1 82 ? 5.047 -6.516 -13.5 1 98.31 82 THR B N 1
ATOM 1658 C CA . THR B 1 82 ? 6.164 -5.633 -13.188 1 98.31 82 THR B CA 1
ATOM 1659 C C . THR B 1 82 ? 7.121 -6.301 -12.203 1 98.31 82 THR B C 1
ATOM 1661 O O . THR B 1 82 ? 8.336 -6.242 -12.375 1 98.31 82 THR B O 1
ATOM 1664 N N . TRP B 1 83 ? 6.551 -6.836 -11.18 1 98.56 83 TRP B N 1
ATOM 1665 C CA . TRP B 1 83 ? 7.344 -7.586 -10.211 1 98.56 83 TRP B CA 1
ATOM 1666 C C . TRP B 1 83 ? 8.141 -8.695 -10.898 1 98.56 83 TRP B C 1
ATOM 1668 O O . TRP B 1 83 ? 9.352 -8.789 -10.719 1 98.56 83 TRP B O 1
ATOM 1678 N N . LYS B 1 84 ? 7.445 -9.5 -11.688 1 97.81 84 LYS B N 1
ATOM 1679 C CA . LYS B 1 84 ? 8.094 -10.594 -12.398 1 97.81 84 LYS B CA 1
ATOM 1680 C C . LYS B 1 84 ? 9.211 -10.078 -13.297 1 97.81 84 LYS B C 1
ATOM 1682 O O . LYS B 1 84 ? 10.312 -10.641 -13.32 1 97.81 84 LYS B O 1
ATOM 1687 N N . ASP B 1 85 ? 8.953 -9.047 -14.016 1 96.69 85 ASP B N 1
ATOM 1688 C CA . ASP B 1 85 ? 9.891 -8.484 -14.984 1 96.69 85 ASP B CA 1
ATOM 1689 C C . ASP B 1 85 ? 11.109 -7.875 -14.289 1 96.69 85 ASP B C 1
ATOM 1691 O O . ASP B 1 85 ? 12.164 -7.727 -14.898 1 96.69 85 ASP B O 1
ATOM 1695 N N . SER B 1 86 ? 10.922 -7.484 -13.031 1 95.75 86 SER B N 1
ATOM 1696 C CA . SER B 1 86 ? 12.016 -6.871 -12.289 1 95.75 86 SER B CA 1
ATOM 1697 C C . SER B 1 86 ? 13.164 -7.855 -12.086 1 95.75 86 SER B C 1
ATOM 1699 O O . SER B 1 86 ? 14.297 -7.453 -11.82 1 95.75 86 SER B O 1
ATOM 1701 N N . TRP B 1 87 ? 12.898 -9.078 -12.25 1 94.75 87 TRP B N 1
ATOM 1702 C CA . TRP B 1 87 ? 13.898 -10.109 -12.016 1 94.75 87 TRP B CA 1
ATOM 1703 C C . TRP B 1 87 ? 14.695 -10.398 -13.289 1 94.75 87 TRP B C 1
ATOM 1705 O O . TRP B 1 87 ? 15.758 -11.023 -13.234 1 94.75 87 TRP B O 1
ATOM 1715 N N . LYS B 1 88 ? 14.156 -10.07 -14.422 1 91.06 88 LYS B N 1
ATOM 1716 C CA . LYS B 1 88 ? 14.711 -10.469 -15.711 1 91.06 88 LYS B CA 1
ATOM 1717 C C . LYS B 1 88 ? 16.156 -10.016 -15.852 1 91.06 88 LYS B C 1
ATOM 1719 O O . LYS B 1 88 ? 17 -10.758 -16.344 1 91.06 88 LYS B O 1
ATOM 1724 N N . ASP B 1 89 ? 16.547 -8.797 -15.273 1 87.31 89 ASP B N 1
ATOM 1725 C CA . ASP B 1 89 ? 17.875 -8.234 -15.5 1 87.31 89 ASP B CA 1
ATOM 1726 C C . ASP B 1 89 ? 18.719 -8.312 -14.234 1 87.31 89 ASP B C 1
ATOM 1728 O O . ASP B 1 89 ? 19.828 -7.758 -14.188 1 87.31 89 ASP B O 1
ATOM 1732 N N . MET B 1 90 ? 18.156 -8.977 -13.25 1 88.75 90 MET B N 1
ATOM 1733 C CA . MET B 1 90 ? 18.906 -9.094 -12 1 88.75 90 MET B CA 1
ATOM 1734 C C . MET B 1 90 ? 20.094 -10.047 -12.156 1 88.75 90 MET B C 1
ATOM 1736 O O . MET B 1 90 ? 20 -11.047 -12.875 1 88.75 90 MET B O 1
ATOM 1740 N N . ARG B 1 91 ? 21.219 -9.664 -11.492 1 88.31 91 ARG B N 1
ATOM 1741 C CA . ARG B 1 91 ? 22.422 -10.492 -11.422 1 88.31 91 ARG B CA 1
ATOM 1742 C C . ARG B 1 91 ? 22.984 -10.531 -10.008 1 88.31 91 ARG B C 1
ATOM 1744 O O . ARG B 1 91 ? 23.172 -9.492 -9.375 1 88.31 91 ARG B O 1
ATOM 1751 N N . PRO B 1 92 ? 23.188 -11.82 -9.688 1 89.38 92 PRO B N 1
ATOM 1752 C CA . PRO B 1 92 ? 22.938 -13.102 -10.344 1 89.38 92 PRO B CA 1
ATOM 1753 C C . PRO B 1 92 ? 21.453 -13.391 -10.531 1 89.38 92 PRO B C 1
ATOM 1755 O O . PRO B 1 92 ? 20.609 -12.758 -9.883 1 89.38 92 PRO B O 1
ATOM 1758 N N . LYS B 1 93 ? 21.125 -14.344 -11.344 1 89.62 93 LYS B N 1
ATOM 1759 C CA . LYS B 1 93 ? 19.734 -14.727 -11.578 1 89.62 93 LYS B CA 1
ATOM 1760 C C . LYS B 1 93 ? 19.125 -15.367 -10.328 1 89.62 93 LYS B C 1
ATOM 1762 O O . LYS B 1 93 ? 19.781 -16.156 -9.641 1 89.62 93 LYS B O 1
ATOM 1767 N N . ILE B 1 94 ? 17.906 -15 -10.109 1 92.94 94 ILE B N 1
ATOM 1768 C CA . ILE B 1 94 ? 17.172 -15.578 -8.984 1 92.94 94 ILE B CA 1
ATOM 1769 C C . ILE B 1 94 ? 16.469 -16.859 -9.43 1 92.94 94 ILE B C 1
ATOM 1771 O O . ILE B 1 94 ? 15.875 -16.906 -10.508 1 92.94 94 ILE B O 1
ATOM 1775 N N . LYS B 1 95 ? 16.609 -17.844 -8.633 1 93.81 95 LYS B N 1
ATOM 1776 C CA . LYS B 1 95 ? 15.969 -19.109 -8.93 1 93.81 95 LYS B CA 1
ATOM 1777 C C . LYS B 1 95 ? 14.453 -18.984 -8.938 1 93.81 95 LYS B C 1
ATOM 1779 O O . LYS B 1 95 ? 13.883 -18.266 -8.109 1 93.81 95 LYS B O 1
ATOM 1784 N N . GLU B 1 96 ? 13.789 -19.734 -9.781 1 95 96 GLU B N 1
ATOM 1785 C CA . GLU B 1 96 ? 12.336 -19.703 -9.914 1 95 96 GLU B CA 1
ATOM 1786 C C . GLU B 1 96 ? 11.656 -20.047 -8.602 1 95 96 GLU B C 1
ATOM 1788 O O . GLU B 1 96 ? 10.656 -19.438 -8.227 1 95 96 GLU B O 1
ATOM 1793 N N . ARG B 1 97 ? 12.195 -21.016 -7.938 1 96.12 97 ARG B N 1
ATOM 1794 C CA . ARG B 1 97 ? 11.609 -21.453 -6.672 1 96.12 97 ARG B CA 1
ATOM 1795 C C . ARG B 1 97 ? 11.586 -20.297 -5.664 1 96.12 97 ARG B C 1
ATOM 1797 O O . ARG B 1 97 ? 10.656 -20.188 -4.859 1 96.12 97 ARG B O 1
ATOM 1804 N N . GLU B 1 98 ? 12.602 -19.484 -5.656 1 96.75 98 GLU B N 1
ATOM 1805 C CA . GLU B 1 98 ? 12.664 -18.344 -4.746 1 96.75 98 GLU B CA 1
ATOM 1806 C C . GLU B 1 98 ? 11.625 -17.281 -5.109 1 96.75 98 GLU B C 1
ATOM 1808 O O . GLU B 1 98 ? 11.047 -16.656 -4.227 1 96.75 98 GLU B O 1
ATOM 1813 N N . LYS B 1 99 ? 11.422 -17.109 -6.352 1 97.62 99 LYS B N 1
ATOM 1814 C CA . LYS B 1 99 ? 10.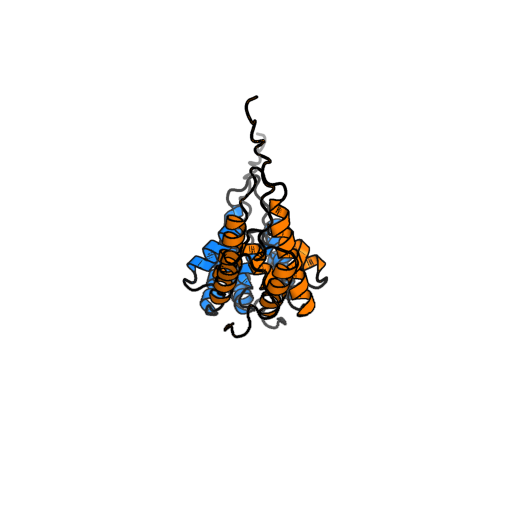375 -16.188 -6.801 1 97.62 99 LYS B CA 1
ATOM 1815 C C . LYS B 1 99 ? 9 -16.656 -6.34 1 97.62 99 LYS B C 1
ATOM 1817 O O . LYS B 1 99 ? 8.203 -15.852 -5.84 1 97.62 99 LYS B O 1
ATOM 1822 N N . VAL B 1 100 ? 8.742 -17.922 -6.488 1 98.5 100 VAL B N 1
ATOM 1823 C CA . VAL B 1 100 ? 7.469 -18.5 -6.078 1 98.5 100 VAL B CA 1
ATOM 1824 C C . VAL B 1 100 ? 7.301 -18.359 -4.566 1 98.5 100 VAL B C 1
ATOM 1826 O O . VAL B 1 100 ? 6.215 -18.016 -4.09 1 98.5 100 VAL B O 1
ATOM 1829 N N . LYS B 1 101 ? 8.336 -18.562 -3.838 1 98.31 101 LYS B N 1
ATOM 1830 C CA . LYS B 1 101 ? 8.297 -18.406 -2.387 1 98.31 101 LYS B CA 1
ATOM 1831 C C . LYS B 1 101 ? 7.957 -16.969 -1.997 1 98.31 101 LYS B C 1
ATOM 1833 O O . LYS B 1 101 ? 7.18 -16.75 -1.068 1 98.31 101 LYS B O 1
ATOM 1838 N N . GLU B 1 102 ? 8.547 -16.047 -2.711 1 98 102 GLU B N 1
ATOM 1839 C CA . GLU B 1 102 ? 8.266 -14.633 -2.449 1 98 102 GLU B CA 1
ATOM 1840 C C . GLU B 1 102 ? 6.801 -14.305 -2.723 1 98 102 GLU B C 1
ATOM 1842 O O . GLU B 1 102 ? 6.16 -13.602 -1.936 1 98 102 GLU B O 1
ATOM 1847 N N . LEU B 1 103 ? 6.309 -14.812 -3.777 1 98.69 103 LEU B N 1
ATOM 1848 C CA . LEU B 1 103 ? 4.906 -14.602 -4.121 1 98.69 103 LEU B CA 1
ATOM 1849 C C . LEU B 1 103 ? 3.99 -15.203 -3.062 1 98.69 103 LEU B C 1
ATOM 1851 O O . LEU B 1 103 ? 3.07 -14.547 -2.578 1 98.69 103 LEU B O 1
ATOM 1855 N N . ALA B 1 104 ? 4.234 -16.438 -2.703 1 98.44 104 ALA B N 1
ATOM 1856 C CA . ALA B 1 104 ? 3.422 -17.125 -1.7 1 98.44 104 ALA B CA 1
ATOM 1857 C C . ALA B 1 104 ? 3.486 -16.391 -0.357 1 98.44 104 ALA B C 1
ATOM 1859 O O . ALA B 1 104 ? 2.473 -16.266 0.332 1 98.44 104 ALA B O 1
ATOM 1860 N N . ARG B 1 105 ? 4.609 -15.93 0.006 1 96.81 105 ARG B N 1
ATOM 1861 C CA . ARG B 1 105 ? 4.766 -15.188 1.251 1 96.81 105 ARG B CA 1
ATOM 1862 C C . ARG B 1 105 ? 3.959 -13.891 1.219 1 96.81 105 ARG B C 1
ATOM 1864 O O . ARG B 1 105 ? 3.295 -13.539 2.197 1 96.81 105 ARG B O 1
ATOM 1871 N N . ALA B 1 106 ? 4.066 -13.188 0.137 1 96.81 106 ALA B N 1
ATOM 1872 C CA . ALA B 1 106 ? 3.312 -11.945 0 1 96.81 106 ALA B CA 1
ATOM 1873 C C . ALA B 1 106 ? 1.815 -12.188 0.162 1 96.81 106 ALA B C 1
ATOM 1875 O O . ALA B 1 106 ? 1.133 -11.453 0.878 1 96.81 106 ALA B O 1
ATOM 1876 N N . VAL B 1 107 ? 1.283 -13.242 -0.453 1 95.94 107 VAL B N 1
ATOM 1877 C CA . VAL B 1 107 ? -0.134 -13.586 -0.398 1 95.94 107 VAL B CA 1
ATOM 1878 C C . VAL B 1 107 ? -0.512 -13.992 1.022 1 95.94 107 VAL B C 1
ATOM 1880 O O . VAL B 1 107 ? -1.598 -13.664 1.504 1 95.94 107 VAL B O 1
ATOM 1883 N N . THR B 1 108 ? 0.392 -14.633 1.689 1 94.19 108 THR B N 1
ATOM 1884 C CA . THR B 1 108 ? 0.178 -14.984 3.09 1 94.19 108 THR B CA 1
ATOM 1885 C C . THR B 1 108 ? 0.097 -13.734 3.957 1 94.19 108 THR B C 1
ATOM 1887 O O . THR B 1 108 ? -0.785 -13.617 4.809 1 94.19 108 THR B O 1
ATOM 1890 N N . GLU B 1 109 ? 1.016 -12.828 3.703 1 90.69 109 GLU B N 1
ATOM 1891 C CA . GLU B 1 109 ? 1.062 -11.602 4.492 1 90.69 109 GLU B CA 1
ATOM 1892 C C . GLU B 1 109 ? -0.19 -10.758 4.277 1 90.69 109 GLU B C 1
ATOM 1894 O O . GLU B 1 109 ? -0.582 -9.984 5.152 1 90.69 109 GLU B O 1
ATOM 1899 N N . MET B 1 110 ? -0.844 -10.953 3.15 1 91.31 110 MET B N 1
ATOM 1900 C CA . MET B 1 110 ? -2.113 -10.281 2.873 1 91.31 110 MET B CA 1
ATOM 1901 C C . MET B 1 110 ? -3.256 -10.945 3.631 1 91.31 110 MET B C 1
ATOM 1903 O O . MET B 1 110 ? -4.398 -10.492 3.568 1 91.31 110 MET B O 1
ATOM 1907 N N . GLY B 1 111 ? -3.016 -12.109 4.316 1 87.88 111 GLY B N 1
ATOM 1908 C CA . GLY B 1 111 ? -4.035 -12.828 5.055 1 87.88 111 GLY B CA 1
ATOM 1909 C C . GLY B 1 111 ? -4.715 -13.914 4.234 1 87.88 111 GLY B C 1
ATOM 1910 O O . GLY B 1 111 ? -5.801 -14.375 4.586 1 87.88 111 GLY B O 1
ATOM 1911 N N . LYS B 1 112 ? -4.133 -14.25 3.092 1 92.25 112 LYS B N 1
ATOM 1912 C CA . LYS B 1 112 ? -4.727 -15.242 2.205 1 92.25 112 LYS B CA 1
ATOM 1913 C C . LYS B 1 112 ? -3.885 -16.516 2.17 1 92.25 112 LYS B C 1
ATOM 1915 O O . LYS B 1 112 ? -3.473 -16.969 1.1 1 92.25 112 LYS B O 1
ATOM 1920 N N . SER B 1 113 ? -3.785 -17.172 3.303 1 93.25 113 SER B N 1
ATOM 1921 C CA . SER B 1 113 ? -2.904 -18.328 3.482 1 93.25 113 SER B CA 1
ATOM 1922 C C . SER B 1 113 ? -3.369 -19.516 2.646 1 93.25 113 SER B C 1
ATOM 1924 O O . SER B 1 113 ? -2.549 -20.297 2.152 1 93.25 113 SER B O 1
ATOM 1926 N N . GLU B 1 114 ? -4.668 -19.672 2.527 1 95.06 114 GLU B N 1
ATOM 1927 C CA . GLU B 1 114 ? -5.168 -20.781 1.724 1 95.06 114 GLU B CA 1
ATOM 1928 C C . GLU B 1 114 ? -4.797 -20.609 0.253 1 95.06 114 GLU B C 1
ATOM 1930 O O . GLU B 1 114 ? -4.418 -21.578 -0.414 1 95.06 114 GLU B O 1
ATOM 1935 N N . MET B 1 115 ? -4.922 -19.453 -0.205 1 96.06 115 MET B N 1
ATOM 1936 C CA . MET B 1 115 ? -4.52 -19.172 -1.581 1 96.06 115 MET B CA 1
ATOM 1937 C C . MET B 1 115 ? -3.023 -19.406 -1.768 1 96.06 115 MET B C 1
ATOM 1939 O O . MET B 1 115 ? -2.604 -19.984 -2.777 1 96.06 115 MET B O 1
ATOM 1943 N N . ALA B 1 116 ? -2.217 -18.984 -0.807 1 97.12 116 ALA B N 1
ATOM 1944 C CA . ALA B 1 116 ? -0.773 -19.203 -0.847 1 97.12 116 ALA B CA 1
ATOM 1945 C C . ALA B 1 116 ? -0.446 -20.688 -0.923 1 97.12 116 ALA B C 1
ATOM 1947 O O . ALA B 1 116 ? 0.466 -21.094 -1.648 1 97.12 116 ALA B O 1
ATOM 1948 N N . SER B 1 117 ? -1.187 -21.453 -0.237 1 97.81 117 SER B N 1
ATOM 1949 C CA . SER B 1 117 ? -0.989 -22.891 -0.249 1 97.81 117 SER B CA 1
ATOM 1950 C C . SER B 1 117 ? -1.251 -23.469 -1.633 1 97.81 117 SER B C 1
ATOM 1952 O O . SER B 1 117 ? -0.52 -24.359 -2.09 1 97.81 117 SER B O 1
ATOM 1954 N N . VAL B 1 118 ? -2.27 -23.016 -2.262 1 98.31 118 VAL B N 1
ATOM 1955 C CA . VAL B 1 118 ? -2.592 -23.484 -3.607 1 98.31 118 VAL B CA 1
ATOM 1956 C C . VAL B 1 118 ? -1.442 -23.141 -4.555 1 98.31 118 VAL B C 1
ATOM 1958 O O . VAL B 1 118 ? -1.044 -23.969 -5.375 1 98.31 118 VAL B O 1
ATOM 1961 N N . ILE B 1 119 ? -0.892 -21.969 -4.457 1 98.56 119 ILE B N 1
ATOM 1962 C CA . ILE B 1 119 ? 0.231 -21.547 -5.285 1 98.56 119 ILE B CA 1
ATOM 1963 C C . ILE B 1 119 ? 1.403 -22.5 -5.094 1 98.56 119 ILE B C 1
ATOM 1965 O O . ILE B 1 119 ? 1.991 -22.984 -6.07 1 98.56 119 ILE B O 1
ATOM 1969 N N . THR B 1 120 ? 1.7 -22.797 -3.867 1 98.5 120 THR B N 1
ATOM 1970 C CA . THR B 1 120 ? 2.822 -23.656 -3.539 1 98.5 120 THR B CA 1
ATOM 1971 C C . THR B 1 120 ? 2.572 -25.078 -4.047 1 98.5 120 THR B C 1
ATOM 1973 O O . THR B 1 120 ? 3.479 -25.719 -4.582 1 98.5 120 THR B O 1
ATOM 1976 N N . GLU B 1 121 ? 1.383 -25.547 -3.863 1 98.19 121 GLU B N 1
ATOM 1977 C CA . GLU B 1 121 ? 1.022 -26.891 -4.316 1 98.19 121 GLU B CA 1
ATOM 1978 C C . GLU B 1 121 ? 1.119 -27 -5.836 1 98.19 121 GLU B C 1
ATOM 1980 O O . GLU B 1 121 ? 1.69 -27.969 -6.355 1 98.19 121 GLU B O 1
ATOM 1985 N N . LYS B 1 122 ? 0.543 -26.047 -6.512 1 98.44 122 LYS B N 1
ATOM 1986 C CA . LYS B 1 122 ? 0.615 -26.062 -7.973 1 98.44 122 LYS B CA 1
A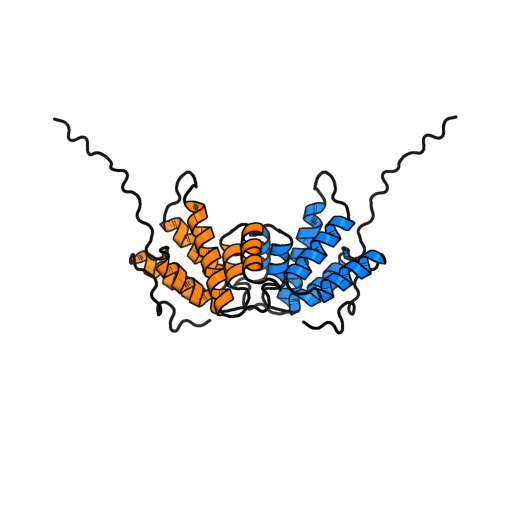TOM 1987 C C . LYS B 1 122 ? 2.061 -25.984 -8.453 1 98.44 122 LYS B C 1
ATOM 1989 O O . LYS B 1 122 ? 2.424 -26.625 -9.445 1 98.44 122 LYS B O 1
ATOM 1994 N N . HIS B 1 123 ? 2.846 -25.234 -7.793 1 98.31 123 HIS B N 1
ATOM 1995 C CA . HIS B 1 123 ? 4.262 -25.172 -8.133 1 98.31 123 HIS B CA 1
ATOM 1996 C C . HIS B 1 123 ? 4.934 -26.531 -7.98 1 98.31 123 HIS B C 1
ATOM 1998 O O . HIS B 1 123 ? 5.738 -26.938 -8.82 1 98.31 123 HIS B O 1
ATOM 2004 N N . ALA B 1 124 ? 4.672 -27.188 -6.891 1 97.56 124 ALA B N 1
ATOM 2005 C CA . ALA B 1 124 ? 5.242 -28.5 -6.637 1 97.56 124 ALA B CA 1
ATOM 2006 C C . ALA B 1 124 ? 4.891 -29.484 -7.754 1 97.56 124 ALA B C 1
ATOM 2008 O O . ALA B 1 124 ? 5.691 -30.359 -8.102 1 97.56 124 ALA B O 1
ATOM 2009 N N . ASP B 1 125 ? 3.795 -29.297 -8.391 1 97 125 ASP B N 1
ATOM 2010 C CA . ASP B 1 125 ? 3.312 -30.172 -9.461 1 97 125 ASP B CA 1
ATOM 2011 C C . ASP B 1 125 ? 3.723 -29.625 -10.828 1 97 125 ASP B C 1
ATOM 2013 O O . ASP B 1 125 ? 3.328 -30.172 -11.859 1 97 125 ASP B O 1
ATOM 2017 N N . ASN B 1 126 ? 4.434 -28.531 -10.773 1 96.31 126 ASN B N 1
ATOM 2018 C CA . ASN B 1 126 ? 4.781 -27.859 -12.016 1 96.31 126 ASN B CA 1
ATOM 2019 C C . ASN B 1 126 ? 3.545 -27.578 -12.867 1 96.31 126 ASN B C 1
ATOM 2021 O O . ASN B 1 126 ? 3.539 -27.844 -14.07 1 96.31 126 ASN B O 1
ATOM 2025 N N . ALA B 1 127 ? 2.527 -27.094 -12.203 1 97.88 127 ALA B N 1
ATOM 2026 C CA . ALA B 1 127 ? 1.246 -26.844 -12.859 1 97.88 127 ALA B CA 1
ATOM 2027 C C . ALA B 1 127 ? 0.905 -25.359 -12.836 1 97.88 127 ALA B C 1
ATOM 2029 O O . ALA B 1 127 ? 1.307 -24.641 -11.922 1 97.88 127 ALA B O 1
ATOM 2030 N N . GLU B 1 128 ? 0.139 -24.922 -13.812 1 98.19 128 GLU B N 1
ATOM 2031 C CA . GLU B 1 128 ? -0.367 -23.547 -13.875 1 98.19 128 GLU B CA 1
ATOM 2032 C C . GLU B 1 128 ? -1.608 -23.375 -13 1 98.19 128 GLU B C 1
ATOM 2034 O O . GLU B 1 128 ? -2.305 -24.359 -12.711 1 98.19 128 GLU B O 1
ATOM 2039 N N . LEU B 1 129 ? -1.858 -22.188 -12.594 1 98.44 129 LEU B N 1
ATOM 2040 C CA . LEU B 1 129 ? -3.135 -21.844 -11.969 1 98.44 129 LEU B CA 1
ATOM 2041 C C . LEU B 1 129 ? -4.25 -21.797 -13.008 1 98.44 129 LEU B C 1
ATOM 2043 O O . LEU B 1 129 ? -4.117 -21.109 -14.031 1 98.44 129 LEU B O 1
ATOM 2047 N N . THR B 1 130 ? -5.242 -22.531 -12.711 1 97.38 130 THR B N 1
ATOM 2048 C CA . THR B 1 130 ? -6.406 -22.484 -13.586 1 97.38 130 THR B CA 1
ATOM 2049 C C . THR B 1 130 ? -7.488 -21.578 -13.008 1 97.38 130 THR B C 1
ATOM 2051 O O . THR B 1 130 ? -7.418 -21.188 -11.844 1 97.38 130 THR B O 1
ATOM 2054 N N . ALA B 1 131 ? -8.453 -21.312 -13.781 1 94.81 131 ALA B N 1
ATOM 2055 C CA . ALA B 1 131 ? -9.492 -20.359 -13.422 1 94.81 131 ALA B CA 1
ATOM 2056 C C . ALA B 1 131 ? -10.195 -20.766 -12.125 1 94.81 131 ALA B C 1
ATOM 2058 O O . ALA B 1 131 ? -10.648 -19.906 -11.367 1 94.81 131 ALA B O 1
ATOM 2059 N N . ASP B 1 132 ? -10.203 -22.031 -11.836 1 94.56 132 ASP B N 1
ATOM 2060 C CA . ASP B 1 132 ? -10.922 -22.516 -10.664 1 94.56 132 ASP B CA 1
ATOM 2061 C C . ASP B 1 132 ? -9.953 -22.891 -9.547 1 94.56 132 ASP B C 1
ATOM 2063 O O . ASP B 1 132 ? -10.344 -23.562 -8.586 1 94.56 132 ASP B O 1
ATOM 2067 N N . ALA B 1 133 ? -8.742 -22.469 -9.695 1 96.62 133 ALA B N 1
ATOM 2068 C CA . ALA B 1 133 ? -7.695 -22.891 -8.773 1 96.62 133 ALA B CA 1
ATOM 2069 C C . ALA B 1 133 ? -8.031 -22.5 -7.34 1 96.62 133 ALA B C 1
ATOM 2071 O O . ALA B 1 133 ? -7.633 -23.172 -6.391 1 96.62 133 ALA B O 1
ATOM 2072 N N . PHE B 1 134 ? -8.797 -21.406 -7.25 1 96.38 134 PHE B N 1
ATOM 2073 C CA . PHE B 1 134 ? -9.062 -20.891 -5.91 1 96.38 134 PHE B CA 1
ATOM 2074 C C . PHE B 1 134 ? -10.531 -21.062 -5.547 1 96.38 134 PHE B C 1
ATOM 2076 O O . PHE B 1 134 ? -11.008 -20.469 -4.57 1 96.38 134 PHE B O 1
ATOM 2083 N N . ALA B 1 135 ? -11.188 -21.781 -6.309 1 91.38 135 ALA B N 1
ATOM 2084 C CA . ALA B 1 135 ? -12.609 -22.016 -6.055 1 91.38 135 ALA B CA 1
ATOM 2085 C C . ALA B 1 135 ? -12.82 -22.656 -4.691 1 91.38 135 ALA B C 1
ATOM 2087 O O . ALA B 1 135 ? -12.125 -23.609 -4.336 1 91.38 135 ALA B O 1
ATOM 2088 N N . GLY B 1 136 ? -13.75 -22.141 -3.904 1 86.94 136 GLY B N 1
ATOM 2089 C CA . GLY B 1 136 ? -14.117 -22.734 -2.633 1 86.94 136 GLY B CA 1
ATOM 2090 C C . GLY B 1 136 ? -13.289 -22.219 -1.468 1 86.94 136 GLY B C 1
ATOM 2091 O O . GLY B 1 136 ? -13.508 -22.625 -0.323 1 86.94 136 GLY B O 1
ATOM 2092 N N . LEU B 1 137 ? -12.305 -21.438 -1.784 1 84.5 137 LEU B N 1
ATOM 2093 C CA . LEU B 1 137 ? -11.5 -20.875 -0.696 1 84.5 137 LEU B CA 1
ATOM 2094 C C . LEU B 1 137 ? -12.273 -19.797 0.055 1 84.5 137 LEU B C 1
ATOM 2096 O O . LEU B 1 137 ? -13.125 -19.125 -0.522 1 84.5 137 LEU B O 1
ATOM 2100 N N . THR B 1 138 ? -12.141 -19.75 1.323 1 65.5 138 THR B N 1
ATOM 2101 C CA . THR B 1 138 ? -12.766 -18.734 2.168 1 65.5 138 THR B CA 1
ATOM 2102 C C . THR B 1 138 ? -11.977 -17.422 2.131 1 65.5 138 THR B C 1
ATOM 2104 O O . THR B 1 138 ? -10.742 -17.453 2.1 1 65.5 138 THR B O 1
ATOM 2107 N N . SER B 1 139 ? -12.586 -16.266 1.731 1 58.53 139 SER B N 1
ATOM 2108 C CA . SER B 1 139 ? -11.945 -14.961 1.68 1 58.53 139 SER B CA 1
ATOM 2109 C C . SER B 1 139 ? -11.539 -14.484 3.072 1 58.53 139 SER B C 1
ATOM 2111 O O . SER B 1 139 ? -12.188 -14.828 4.062 1 58.53 139 SER B O 1
#

Secondary structure (DSSP, 8-state):
------------PPPGGGSHHHHHHHHHHHHTTSTTHHHHHHHHTT--HHHHHHHHHHH-TT-GGG--HHHHHHHHHHHHHHHHHTTTT-SSPPPHHHHHHHHHHHHHHTT-HHHHHHHHHHHHTT-PPPTTTTTT---/------------PPPGGGSHHHHHHHHHHHHTTSTTHHHHHHHHTT--HHHHHHHHHHH-TT-GGG--HHHHHHHHHHHHHHHHHTTTT-SSPPPHHHHHHHHHHHHHHTT-HHHHHHHHHHHHTT-PPPTTTTTT---